Protein AF-A0A2N3G9Z4-F1 (afdb_monomer_lite)

pLDDT: mean 84.3, std 11.24, range [39.38, 97.38]

Foldseek 3Di:
DPPPPQPDQQALLLLLLQLLLQLLVLQLVLLVVLQVDPDDDDDPSNCCSQCVSNLVSNLVVLVLRDPDDPVVSVVCSVVLVVQLVVQLVVQLVVVVVVCVVVVVVPDPVNVVVVLVVLLVLLCVLLVSLVVSLVVLVVVVVDPSSVVSNVSSVVSVVLSVVLSCQSPDDPCSDVVVGPPVSNCSNSCVSRRRSSSSSNSSSVVSNVPPD

Radius of gyration: 18.04 Å; chains: 1; bounding box: 44×32×53 Å

Sequence (209 aa):
MTDEVCAVEPRVFDTYALVYAFTLLFLVPGSILIGTLPFRTYTVSYLSLVALPFVLGPLLVFLTDCSDSLKDKLIRFAVLMPIIIITGISVVFVSAIGLAPVSDFIKPGNFGVLTWISVVSLVIVALPLLPALFTRLRSLTSVRSAVQAAVIAAAIGVVAVVVWLTLSTPGTLADLARKDVIIYIVGGVTWYLPGFGLAAGIWRRVGLI

Secondary structure (DSSP, 8-state):
-----------HHHHHHHHHHHHHHHHHHHHHHHHH-S--S--HHHHHHHHHHHHHHHHHHHHT-SSS-HHHHHHHHHHHHHHHHHHHHHHHHHHHHHTGGGGGG-SGGGHHHHHHHHHHHHHHHHTTHHHHHHHHHTTTTSHHHHHHHHHHHHHHHHHHHHHHHHHSSTTHHHHHS-HHHHHHHHHIIIIIHHHHHHHHHHHHHHT--

Structure (mmCIF, N/CA/C/O backbone):
data_AF-A0A2N3G9Z4-F1
#
_entry.id   AF-A0A2N3G9Z4-F1
#
loop_
_atom_site.group_PDB
_atom_site.id
_atom_site.type_symbol
_atom_site.label_atom_id
_atom_site.label_alt_id
_atom_site.label_comp_id
_atom_site.label_asym_id
_atom_site.label_entity_id
_atom_site.label_seq_id
_atom_site.pdbx_PDB_ins_code
_atom_site.Cartn_x
_atom_site.Cartn_y
_atom_site.Cartn_z
_atom_site.occupancy
_atom_site.B_iso_or_equiv
_atom_site.auth_seq_id
_atom_site.auth_comp_id
_atom_site.auth_asym_id
_atom_site.auth_atom_id
_atom_site.pdbx_PDB_model_num
ATOM 1 N N . MET A 1 1 ? -16.524 -10.817 30.006 1.00 39.81 1 MET A N 1
ATOM 2 C CA . MET A 1 1 ? -15.973 -10.067 28.862 1.00 39.81 1 MET A CA 1
ATOM 3 C C . MET A 1 1 ? -15.402 -8.795 29.438 1.00 39.81 1 MET A C 1
ATOM 5 O O . MET A 1 1 ? -16.164 -7.980 29.927 1.00 39.81 1 MET A O 1
ATOM 9 N N . THR A 1 2 ? -14.082 -8.715 29.558 1.00 39.38 2 THR A N 1
ATOM 10 C CA . THR A 1 2 ? -13.402 -7.499 30.007 1.00 39.38 2 THR A CA 1
ATOM 11 C C . THR A 1 2 ? -13.519 -6.470 28.896 1.00 39.38 2 THR A C 1
ATOM 13 O O . THR A 1 2 ? -13.049 -6.739 27.791 1.00 39.38 2 THR A O 1
ATOM 16 N N . ASP A 1 3 ? -14.167 -5.344 29.183 1.00 39.91 3 ASP A N 1
ATOM 17 C CA . ASP A 1 3 ? -14.185 -4.175 28.312 1.00 39.91 3 ASP A CA 1
ATOM 18 C C . ASP A 1 3 ? -12.738 -3.769 28.025 1.00 39.91 3 ASP A C 1
ATOM 20 O O . ASP A 1 3 ? -12.015 -3.264 28.886 1.00 39.91 3 ASP A O 1
ATOM 24 N N . GLU A 1 4 ? -12.279 -4.094 26.819 1.00 47.47 4 GLU A N 1
ATOM 25 C CA . GLU A 1 4 ? -10.973 -3.705 26.314 1.00 47.47 4 GLU A CA 1
ATOM 26 C C . GLU A 1 4 ? -10.996 -2.173 26.230 1.00 47.47 4 GLU A C 1
ATOM 28 O O . GLU A 1 4 ? -11.647 -1.606 25.351 1.00 47.47 4 GLU A O 1
ATOM 33 N N . VAL A 1 5 ? -10.349 -1.491 27.184 1.00 47.16 5 VAL A N 1
ATOM 34 C CA . VAL A 1 5 ? -10.225 -0.025 27.208 1.00 47.16 5 VAL A CA 1
ATOM 35 C C . VAL A 1 5 ? -9.451 0.404 25.959 1.00 47.16 5 VAL A C 1
ATOM 37 O O . VAL A 1 5 ? -8.228 0.499 25.947 1.00 47.16 5 VAL A O 1
ATOM 40 N N . CYS A 1 6 ? -10.185 0.633 24.874 1.00 55.94 6 CYS A N 1
ATOM 41 C CA . CYS A 1 6 ? -9.665 0.923 23.540 1.00 55.94 6 CYS A CA 1
ATOM 42 C C . CYS A 1 6 ? -9.456 2.421 23.291 1.00 55.94 6 CYS A C 1
ATOM 44 O O . CYS A 1 6 ? -9.431 2.868 22.148 1.00 55.94 6 CYS A O 1
ATOM 46 N N . ALA A 1 7 ? -9.285 3.210 24.352 1.00 49.03 7 ALA A N 1
ATOM 47 C CA . ALA A 1 7 ? -9.125 4.660 24.287 1.00 49.03 7 ALA A CA 1
ATOM 48 C C . ALA A 1 7 ? -7.687 5.087 23.925 1.00 49.03 7 ALA A C 1
ATOM 50 O O . ALA A 1 7 ? -7.139 6.014 24.516 1.00 49.03 7 ALA A O 1
ATOM 51 N N . VAL A 1 8 ? -7.045 4.402 22.975 1.00 60.75 8 VAL A N 1
ATOM 52 C CA . VAL A 1 8 ? -5.767 4.859 22.415 1.00 60.75 8 VAL A CA 1
ATOM 53 C C . VAL A 1 8 ? -6.065 5.550 21.094 1.00 60.75 8 VAL A C 1
ATOM 55 O O . VAL A 1 8 ? -6.499 4.908 20.139 1.00 60.75 8 VAL A O 1
ATOM 58 N N . GLU A 1 9 ? -5.831 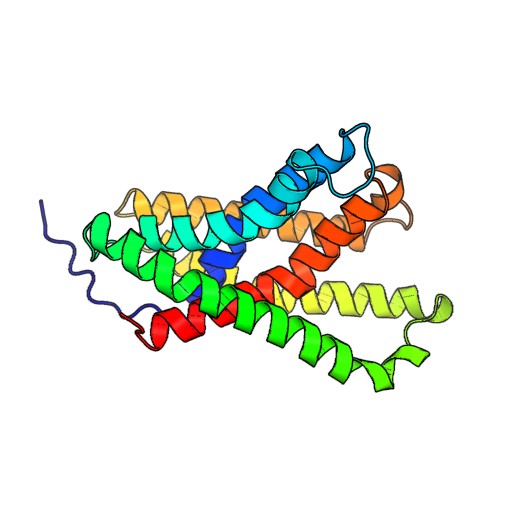6.862 21.052 1.00 64.75 9 GLU A N 1
ATOM 59 C CA . GLU A 1 9 ? -5.965 7.679 19.845 1.00 64.75 9 GLU A CA 1
ATOM 60 C C . GLU A 1 9 ? -5.226 7.014 18.663 1.00 64.75 9 GLU A C 1
ATOM 62 O O . GLU A 1 9 ? -4.069 6.587 18.815 1.00 64.75 9 GLU A O 1
ATOM 67 N N . PRO A 1 10 ? -5.865 6.894 17.483 1.00 72.56 10 PRO A N 1
ATOM 68 C CA . PRO A 1 10 ? -5.255 6.237 16.339 1.00 72.56 10 PRO A CA 1
ATOM 69 C C . PRO A 1 10 ? -4.003 6.998 15.897 1.00 72.56 10 PRO A C 1
ATOM 71 O O . PRO A 1 10 ? -4.046 8.139 15.438 1.00 72.56 10 PRO A O 1
ATOM 74 N N . ARG A 1 11 ? -2.845 6.342 16.008 1.00 86.25 11 ARG A N 1
ATOM 75 C CA . ARG A 1 11 ? -1.570 6.921 15.571 1.00 86.25 11 ARG A CA 1
ATOM 76 C C . ARG A 1 11 ? -1.534 6.986 14.041 1.00 86.25 11 ARG A C 1
ATOM 78 O O . ARG A 1 11 ? -1.885 6.014 13.370 1.00 86.25 11 ARG A O 1
ATOM 85 N N . VAL A 1 12 ? -1.038 8.100 13.490 1.00 89.31 12 VAL A N 1
ATOM 86 C CA . VAL A 1 12 ? -0.927 8.318 12.029 1.00 89.31 12 VAL A CA 1
ATOM 87 C C . VAL A 1 12 ? -0.202 7.155 11.358 1.00 89.31 12 VAL A C 1
ATOM 89 O O . VAL A 1 12 ? -0.738 6.544 10.440 1.00 89.31 12 VAL A O 1
ATOM 92 N N . PHE A 1 13 ? 0.986 6.804 11.857 1.00 91.50 13 PHE A N 1
ATOM 93 C CA . PHE A 1 13 ? 1.807 5.742 11.272 1.00 91.50 13 PHE A CA 1
ATOM 94 C C . PHE A 1 13 ? 1.211 4.342 11.430 1.00 91.50 13 PHE A C 1
ATOM 96 O O . PHE A 1 13 ? 1.487 3.469 10.614 1.00 91.50 13 PHE A O 1
ATOM 103 N N . ASP A 1 14 ? 0.368 4.136 12.439 1.00 90.44 14 ASP A N 1
ATOM 104 C CA . ASP A 1 14 ? -0.312 2.861 12.639 1.00 90.44 14 ASP A CA 1
ATOM 105 C C . ASP A 1 14 ? -1.434 2.666 11.614 1.00 90.44 14 ASP A C 1
ATOM 107 O O . ASP A 1 14 ? -1.537 1.628 10.962 1.00 90.44 14 ASP A O 1
ATOM 111 N N . THR A 1 15 ? -2.219 3.722 11.397 1.00 92.19 15 THR A N 1
ATOM 112 C CA . THR A 1 15 ? -3.237 3.765 10.342 1.00 92.19 15 THR A CA 1
ATOM 113 C C . THR A 1 15 ? -2.601 3.655 8.964 1.00 92.19 15 THR A C 1
ATOM 115 O O . THR A 1 15 ? -3.057 2.858 8.151 1.00 92.19 15 THR A O 1
ATOM 118 N N . TYR A 1 16 ? -1.524 4.407 8.720 1.00 94.44 16 TYR A N 1
ATOM 119 C CA . TYR A 1 16 ? -0.729 4.309 7.502 1.00 94.44 16 TYR A CA 1
ATOM 120 C C . TYR A 1 16 ? -0.320 2.859 7.239 1.00 94.44 16 TYR A C 1
ATOM 122 O O . TYR A 1 16 ? -0.597 2.339 6.163 1.00 94.44 16 TYR A O 1
ATOM 130 N N . ALA A 1 17 ? 0.280 2.191 8.231 1.00 94.50 17 ALA A N 1
ATOM 131 C CA . ALA A 1 17 ? 0.785 0.833 8.082 1.00 94.50 17 ALA A CA 1
ATOM 132 C C . ALA A 1 17 ? -0.331 -0.167 7.762 1.00 94.50 17 ALA A C 1
ATOM 134 O O . ALA A 1 17 ? -0.168 -1.002 6.876 1.00 94.50 17 ALA A O 1
ATOM 135 N N . LEU A 1 18 ? -1.478 -0.064 8.439 1.00 94.25 18 LEU A N 1
ATOM 136 C CA . LEU A 1 18 ? -2.622 -0.934 8.179 1.00 94.25 18 LEU A CA 1
ATOM 137 C C . LEU A 1 18 ? -3.252 -0.681 6.809 1.00 94.25 18 LEU A C 1
ATOM 139 O O . LEU A 1 18 ? -3.508 -1.636 6.080 1.00 94.25 18 LEU A O 1
ATOM 143 N N . VAL A 1 19 ? -3.489 0.583 6.442 1.00 94.88 19 VAL A N 1
ATOM 144 C CA . VAL A 1 19 ? -4.063 0.929 5.133 1.00 94.88 19 VAL A CA 1
ATOM 145 C C . VAL A 1 19 ? -3.131 0.469 4.025 1.00 94.88 19 VAL A C 1
ATOM 147 O O . VAL A 1 19 ? -3.593 -0.153 3.069 1.00 94.88 19 VAL A O 1
ATOM 150 N N . TYR A 1 20 ? -1.831 0.719 4.181 1.00 94.94 20 TYR A N 1
ATOM 151 C CA . TYR A 1 20 ? -0.806 0.258 3.259 1.00 94.94 20 TYR A CA 1
ATOM 152 C C . TYR A 1 20 ? -0.845 -1.267 3.126 1.00 94.94 20 TYR A C 1
ATOM 154 O O . TYR A 1 20 ? -0.969 -1.784 2.020 1.00 94.94 20 TYR A O 1
ATOM 162 N N . ALA A 1 21 ? -0.807 -1.992 4.247 1.00 95.50 21 ALA A N 1
ATOM 163 C CA . ALA A 1 21 ? -0.754 -3.447 4.246 1.00 95.50 21 ALA A CA 1
ATOM 164 C C . ALA A 1 21 ? -2.012 -4.086 3.642 1.00 95.50 21 ALA A C 1
ATOM 166 O O . ALA A 1 21 ? -1.896 -4.907 2.735 1.00 95.50 21 ALA A O 1
ATOM 167 N N . PHE A 1 22 ? -3.212 -3.687 4.078 1.00 95.75 22 PHE A N 1
ATOM 168 C CA . PHE A 1 22 ? -4.448 -4.235 3.519 1.00 95.75 22 PHE A CA 1
ATOM 169 C C . PHE A 1 22 ? -4.580 -3.912 2.033 1.00 95.75 22 PHE A C 1
ATOM 171 O O . PHE A 1 22 ? -4.804 -4.819 1.239 1.00 95.75 22 PHE A O 1
ATOM 178 N N . THR A 1 23 ? -4.394 -2.647 1.643 1.00 94.75 23 THR A N 1
ATOM 179 C CA . THR A 1 23 ? -4.488 -2.241 0.233 1.00 94.75 23 THR A CA 1
ATOM 180 C C . THR A 1 23 ? -3.498 -3.032 -0.620 1.00 94.75 23 THR A C 1
ATOM 182 O O . THR A 1 23 ? -3.878 -3.528 -1.676 1.00 94.75 23 THR A O 1
ATOM 185 N N . LEU A 1 24 ? -2.259 -3.225 -0.149 1.00 93.62 24 LEU A N 1
ATOM 186 C CA . LEU A 1 24 ? -1.233 -3.983 -0.863 1.00 93.62 24 LEU A CA 1
ATOM 187 C C . LEU A 1 24 ? -1.640 -5.444 -1.100 1.00 93.62 24 LEU A C 1
ATOM 189 O O . LEU A 1 24 ? -1.448 -5.960 -2.203 1.00 93.62 24 LEU A O 1
ATOM 193 N N . LEU A 1 25 ? -2.240 -6.093 -0.098 1.00 93.50 25 LEU A N 1
ATOM 194 C CA . LEU A 1 25 ? -2.696 -7.481 -0.205 1.00 93.50 25 LEU A CA 1
ATOM 195 C C . LEU A 1 25 ? -3.874 -7.672 -1.166 1.00 93.50 25 LEU A C 1
ATOM 197 O O . LEU A 1 25 ? -4.039 -8.773 -1.677 1.00 93.50 25 LEU A O 1
ATOM 201 N N . PHE A 1 26 ? -4.664 -6.635 -1.455 1.00 93.00 26 PHE A N 1
ATOM 202 C CA . PHE A 1 26 ? -5.655 -6.686 -2.540 1.00 93.00 26 PHE A CA 1
ATOM 203 C C . PHE A 1 26 ? -5.058 -6.266 -3.881 1.00 93.00 26 PHE A C 1
ATOM 205 O O . PHE A 1 26 ? -5.392 -6.839 -4.918 1.00 93.00 26 PHE A O 1
ATOM 212 N N . LEU A 1 27 ? -4.158 -5.282 -3.866 1.00 90.88 27 LEU A N 1
ATOM 213 C CA . LEU A 1 27 ? -3.586 -4.689 -5.065 1.00 90.88 27 LEU A CA 1
ATOM 214 C C . LEU A 1 27 ? -2.719 -5.683 -5.832 1.00 90.88 27 LEU A C 1
ATOM 216 O O . LEU A 1 27 ? -2.849 -5.766 -7.050 1.00 90.88 27 LEU A O 1
ATOM 220 N N . VAL A 1 28 ? -1.845 -6.436 -5.159 1.00 88.50 28 VAL A N 1
ATOM 221 C CA . VAL A 1 28 ? -0.932 -7.359 -5.852 1.00 88.50 28 VAL A CA 1
ATOM 222 C C . VAL A 1 28 ? -1.686 -8.512 -6.523 1.00 88.50 28 VAL A C 1
ATOM 224 O O . VAL A 1 28 ? -1.518 -8.675 -7.733 1.00 88.50 28 VAL A O 1
ATOM 227 N N . PRO A 1 29 ? -2.577 -9.257 -5.840 1.00 87.44 29 PRO A N 1
ATOM 228 C CA . PRO A 1 29 ? -3.411 -10.258 -6.504 1.00 87.44 29 PRO A CA 1
ATOM 229 C C . PRO A 1 29 ? -4.305 -9.655 -7.590 1.00 87.44 29 PRO A C 1
ATOM 231 O O . PRO A 1 29 ? -4.423 -10.232 -8.668 1.00 87.44 29 PRO A O 1
ATOM 234 N N . GLY A 1 30 ? -4.886 -8.474 -7.347 1.00 87.38 30 GLY A N 1
ATOM 235 C CA . GLY A 1 30 ? -5.688 -7.764 -8.344 1.00 87.38 30 GLY A CA 1
ATOM 236 C C . GLY A 1 30 ? -4.889 -7.427 -9.604 1.00 87.38 30 GLY A C 1
ATOM 237 O O . GLY A 1 30 ? -5.358 -7.657 -10.715 1.00 87.38 30 GLY A O 1
ATOM 238 N N . SER A 1 31 ? -3.645 -6.979 -9.440 1.00 85.50 31 SER A N 1
ATOM 239 C CA . SER A 1 31 ? -2.731 -6.666 -10.543 1.00 85.50 31 SER A CA 1
ATOM 240 C C . SER A 1 31 ? -2.329 -7.915 -11.329 1.00 85.50 31 SER A C 1
ATOM 242 O O . SER A 1 31 ? -2.282 -7.881 -12.556 1.00 85.50 31 SER A O 1
ATOM 244 N N . ILE A 1 32 ? -2.106 -9.042 -10.648 1.00 84.25 32 ILE A N 1
ATOM 245 C CA . ILE A 1 32 ? -1.845 -10.332 -11.305 1.00 84.25 32 ILE A CA 1
ATOM 246 C C . ILE A 1 32 ? -3.070 -10.779 -12.116 1.00 84.25 32 ILE A C 1
ATOM 248 O O . ILE A 1 32 ? -2.926 -11.169 -13.274 1.00 84.25 32 ILE A O 1
ATOM 252 N N . LEU A 1 33 ? -4.278 -10.660 -11.553 1.00 87.25 33 LEU A N 1
ATOM 253 C CA . LEU A 1 33 ? -5.531 -10.978 -12.247 1.00 87.25 33 LEU A CA 1
ATOM 254 C C . LEU A 1 33 ? -5.774 -10.075 -13.461 1.00 87.25 33 LEU A C 1
ATOM 256 O O . LEU A 1 33 ? -6.282 -10.545 -14.472 1.00 87.25 33 LEU A O 1
ATOM 260 N N . ILE A 1 34 ? -5.365 -8.804 -13.423 1.00 84.56 34 ILE A N 1
ATOM 261 C CA . ILE A 1 34 ? -5.410 -7.935 -14.610 1.00 84.56 34 ILE A CA 1
ATOM 262 C C . ILE A 1 34 ? -4.573 -8.521 -15.754 1.00 84.56 34 ILE A C 1
ATOM 264 O O . ILE A 1 34 ? -4.970 -8.439 -16.918 1.00 84.56 34 ILE A O 1
ATOM 268 N N . GLY A 1 35 ? -3.445 -9.157 -15.429 1.00 81.31 35 GLY A N 1
ATOM 269 C CA . GLY A 1 35 ? -2.584 -9.825 -16.402 1.00 81.31 35 GLY A CA 1
ATOM 270 C C . GLY A 1 35 ? -3.281 -10.936 -17.191 1.00 81.31 35 GLY A C 1
ATOM 271 O O . GLY A 1 35 ? -2.901 -11.176 -18.337 1.00 81.31 35 GLY A O 1
ATOM 272 N N . THR A 1 36 ? -4.318 -11.564 -16.626 1.00 83.44 36 THR A N 1
ATOM 273 C CA . THR A 1 36 ? -5.064 -12.665 -17.260 1.00 83.44 36 THR A CA 1
ATOM 274 C C . THR A 1 36 ? -6.284 -12.197 -18.056 1.00 83.44 36 THR A C 1
ATOM 276 O O . THR A 1 36 ? -6.902 -12.996 -18.760 1.00 83.44 36 THR A O 1
ATOM 279 N N . LEU A 1 37 ? -6.632 -10.907 -17.990 1.00 83.25 37 LEU A N 1
ATOM 280 C CA . LEU A 1 37 ? -7.777 -10.368 -18.717 1.00 83.25 37 LEU A CA 1
ATOM 281 C C . LEU A 1 37 ? -7.482 -10.250 -20.227 1.00 83.25 37 LEU A C 1
ATOM 283 O O . LEU A 1 37 ? -6.418 -9.753 -20.617 1.00 83.25 37 LEU A O 1
ATOM 287 N N . PRO A 1 38 ? -8.440 -10.630 -21.098 1.00 79.12 38 PRO A N 1
ATOM 288 C CA . PRO A 1 38 ? -8.257 -10.581 -22.551 1.00 79.12 38 PRO A CA 1
ATOM 289 C C . PRO A 1 38 ? -8.300 -9.149 -23.111 1.00 79.12 38 PRO A C 1
ATOM 291 O O . PRO A 1 38 ? -7.788 -8.881 -24.196 1.00 79.12 38 PRO A O 1
ATOM 294 N N . PHE A 1 39 ? -8.896 -8.214 -22.370 1.00 72.88 39 PHE A N 1
ATOM 295 C CA . PHE A 1 39 ? -9.016 -6.801 -22.730 1.00 72.88 39 PHE A CA 1
ATOM 296 C C . PHE A 1 39 ? -7.963 -5.953 -22.018 1.00 72.88 39 PHE A C 1
ATOM 298 O O . PHE A 1 39 ? -7.547 -6.241 -20.896 1.00 72.88 39 PHE A O 1
ATOM 305 N N . ARG A 1 40 ? -7.518 -4.887 -22.692 1.00 63.69 40 ARG A N 1
ATOM 306 C CA . ARG A 1 40 ? -6.378 -4.079 -22.242 1.00 63.69 40 ARG A CA 1
ATOM 307 C C . ARG A 1 40 ? -6.756 -2.785 -21.522 1.00 63.69 40 ARG A C 1
ATOM 309 O O . ARG A 1 40 ? -5.863 -2.195 -20.930 1.00 63.69 40 ARG A O 1
ATOM 316 N N . THR A 1 41 ? -8.023 -2.358 -21.531 1.00 66.94 41 THR A N 1
ATOM 317 C CA . THR A 1 41 ? -8.423 -1.074 -20.927 1.00 66.94 41 THR A CA 1
ATOM 318 C C . THR A 1 41 ? -9.912 -0.987 -20.533 1.00 66.94 41 THR A C 1
ATOM 320 O O . THR A 1 41 ? -10.776 -1.571 -21.184 1.00 66.94 41 THR A O 1
ATOM 323 N N . TYR A 1 42 ? -10.184 -0.227 -19.459 1.00 67.31 42 TYR A N 1
ATOM 324 C CA . TYR A 1 42 ? -11.457 0.408 -19.042 1.00 67.31 42 TYR A CA 1
ATOM 325 C C . TYR A 1 42 ? -12.749 -0.427 -18.958 1.00 67.31 42 TYR A C 1
ATOM 327 O O . TYR A 1 42 ? -13.835 0.143 -18.860 1.00 67.31 42 TYR A O 1
ATOM 335 N N . THR A 1 43 ? -12.684 -1.75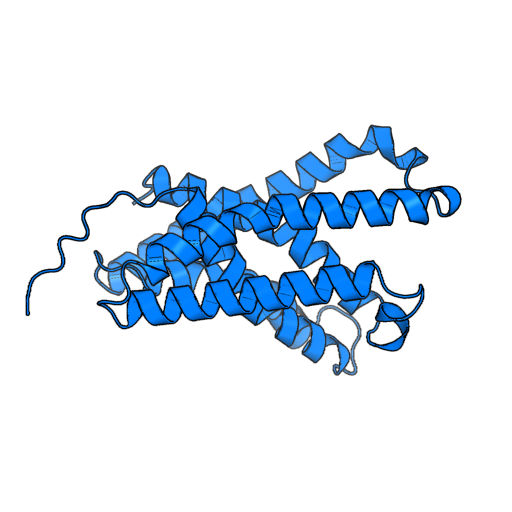6 -18.932 1.00 84.44 43 THR A N 1
ATOM 336 C CA . THR A 1 43 ? -13.862 -2.556 -18.566 1.00 84.44 43 THR A CA 1
ATOM 337 C C . THR A 1 43 ? -14.149 -2.439 -17.071 1.00 84.44 43 THR A C 1
ATOM 339 O O . THR A 1 43 ? -13.255 -2.146 -16.273 1.00 84.44 43 THR A O 1
ATOM 342 N N . VAL A 1 44 ? -15.392 -2.720 -16.672 1.00 86.50 44 VAL A N 1
ATOM 343 C CA . VAL A 1 44 ? -15.788 -2.724 -15.255 1.00 86.50 44 VAL A CA 1
ATOM 344 C C . VAL A 1 44 ? -14.867 -3.633 -14.440 1.00 86.50 44 VAL A C 1
ATOM 346 O O . VAL A 1 44 ? -14.336 -3.197 -13.427 1.00 86.50 44 VAL A O 1
ATOM 349 N N . SER A 1 45 ? -14.583 -4.848 -14.921 1.00 85.75 45 SER A N 1
ATOM 350 C CA . SER A 1 45 ? -13.685 -5.792 -14.244 1.00 85.75 45 SER A CA 1
ATOM 351 C C . SER A 1 45 ? -12.275 -5.231 -14.054 1.00 85.75 45 SER A C 1
ATOM 353 O O . SER A 1 45 ? -11.706 -5.357 -12.974 1.00 85.75 45 SER A O 1
ATOM 355 N N . TYR A 1 46 ? -11.725 -4.578 -15.080 1.00 84.00 46 TYR A N 1
ATOM 356 C CA . TYR A 1 46 ? -10.409 -3.952 -14.997 1.00 84.00 46 TYR A CA 1
ATOM 357 C C . TYR A 1 46 ? -10.396 -2.827 -13.955 1.00 84.00 46 TYR A C 1
ATOM 359 O O . TYR A 1 46 ? -9.547 -2.805 -13.067 1.00 84.00 46 TYR A O 1
ATOM 367 N N . LEU A 1 47 ? -11.378 -1.922 -14.023 1.00 84.50 47 LEU A N 1
ATOM 368 C CA . LEU A 1 47 ? -11.504 -0.805 -13.087 1.00 84.50 47 LEU A CA 1
ATOM 369 C C . LEU A 1 47 ? -11.703 -1.286 -11.650 1.00 84.50 47 LEU A C 1
ATOM 371 O O . LEU A 1 47 ? -11.098 -0.731 -10.737 1.00 84.50 47 LEU A O 1
ATOM 375 N N . SER A 1 48 ? -12.494 -2.338 -11.441 1.00 88.00 48 SER A N 1
ATOM 376 C CA . SER A 1 48 ? -12.691 -2.939 -10.124 1.00 88.00 48 SER A CA 1
ATOM 377 C C . SER A 1 48 ? -11.386 -3.482 -9.544 1.00 88.00 48 SER A C 1
ATOM 379 O O . SER A 1 48 ? -11.087 -3.203 -8.388 1.00 88.00 48 SER A O 1
ATOM 381 N N . LEU A 1 49 ? -10.578 -4.198 -10.332 1.00 88.38 49 LEU A N 1
ATOM 382 C CA . LEU A 1 49 ? -9.306 -4.758 -9.857 1.00 88.38 49 LEU A CA 1
ATOM 383 C C . LEU A 1 49 ? -8.256 -3.684 -9.540 1.00 88.38 49 LEU A C 1
ATOM 385 O O . LEU A 1 49 ? -7.422 -3.900 -8.664 1.00 88.38 49 LEU A O 1
ATOM 389 N N . VAL A 1 50 ? -8.312 -2.527 -10.207 1.00 83.75 50 VAL A N 1
ATOM 390 C CA . VAL A 1 50 ? -7.414 -1.394 -9.931 1.00 83.75 50 VAL A CA 1
ATOM 391 C C . VAL A 1 50 ? -7.900 -0.556 -8.747 1.00 83.75 50 VAL A C 1
ATOM 393 O O . VAL A 1 50 ? -7.104 -0.189 -7.889 1.00 83.75 50 VAL A O 1
ATOM 396 N N . ALA A 1 51 ? -9.193 -0.228 -8.689 1.00 87.25 51 ALA A N 1
ATOM 397 C CA . ALA A 1 51 ? -9.720 0.764 -7.752 1.00 87.25 51 ALA A CA 1
ATOM 398 C C . ALA A 1 51 ? -10.169 0.170 -6.410 1.00 87.25 51 ALA A C 1
ATOM 400 O O . ALA A 1 51 ? -9.949 0.787 -5.367 1.00 87.25 51 ALA A O 1
ATOM 401 N N . LEU A 1 52 ? -10.778 -1.024 -6.405 1.00 91.75 52 LEU A N 1
ATOM 402 C CA . LEU A 1 52 ? -11.302 -1.622 -5.173 1.00 91.75 52 LEU A CA 1
ATOM 403 C C . LEU A 1 52 ? -10.237 -1.859 -4.099 1.00 91.75 52 LEU A C 1
ATOM 405 O O . LEU A 1 52 ? -10.572 -1.620 -2.942 1.00 91.75 52 LEU A O 1
ATOM 409 N N . PRO A 1 53 ? -8.979 -2.247 -4.400 1.00 92.19 53 PRO A N 1
ATOM 410 C CA . PRO A 1 53 ? -7.947 -2.360 -3.371 1.00 92.19 53 PRO A CA 1
ATOM 411 C C . PRO A 1 53 ? -7.823 -1.106 -2.499 1.00 92.19 53 PRO A C 1
ATOM 413 O O . PRO A 1 53 ? -7.763 -1.211 -1.274 1.00 92.19 53 PRO A O 1
ATOM 416 N N . PHE A 1 54 ? -7.869 0.078 -3.120 1.00 89.81 54 PHE A N 1
ATOM 417 C CA . PHE A 1 54 ? -7.745 1.363 -2.429 1.00 89.81 54 PHE A CA 1
ATOM 418 C C . PHE A 1 54 ? -8.970 1.717 -1.589 1.00 89.81 54 PHE A C 1
ATOM 420 O O . PHE A 1 54 ? -8.850 2.537 -0.691 1.00 89.81 54 PHE A O 1
ATOM 427 N N . VAL A 1 55 ? -10.126 1.101 -1.844 1.00 92.56 55 VAL A N 1
ATOM 428 C CA . VAL A 1 55 ? -11.362 1.267 -1.062 1.00 92.56 55 VAL A CA 1
ATOM 429 C C . VAL A 1 55 ? -11.431 0.227 0.062 1.00 92.56 55 VAL A C 1
ATOM 431 O O . VAL A 1 55 ? -11.716 0.556 1.213 1.00 92.56 55 VAL A O 1
ATOM 434 N N . LEU A 1 56 ? -11.129 -1.032 -0.262 1.00 93.50 56 LEU A N 1
ATOM 435 C CA . LEU A 1 56 ? -11.186 -2.168 0.657 1.00 93.50 56 LEU A CA 1
ATOM 436 C C . LEU A 1 56 ? -10.131 -2.074 1.758 1.00 93.50 56 LEU A C 1
ATOM 438 O O . LEU A 1 56 ? -10.414 -2.444 2.895 1.00 93.50 56 LEU A O 1
ATOM 442 N N . GLY A 1 57 ? -8.940 -1.555 1.449 1.00 92.06 57 GLY A N 1
ATOM 443 C CA . GLY A 1 57 ? -7.878 -1.379 2.432 1.00 92.06 57 GLY A CA 1
ATOM 444 C C . GLY A 1 57 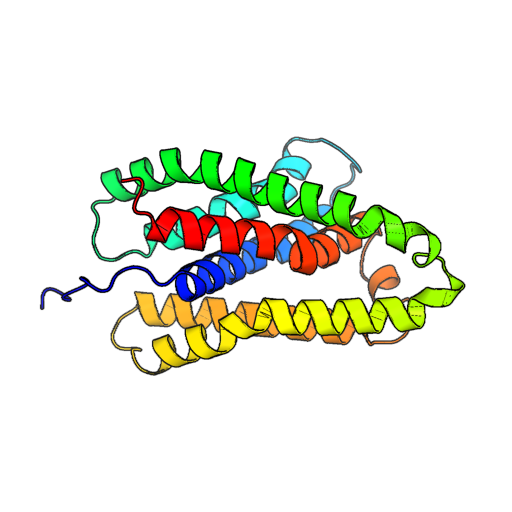? -8.307 -0.507 3.616 1.00 92.06 57 GLY A C 1
ATOM 445 O O . GLY A 1 57 ? -8.376 -1.016 4.736 1.00 92.06 57 GLY A O 1
ATOM 446 N N . PRO A 1 58 ? -8.658 0.774 3.394 1.00 90.50 58 PRO A N 1
ATOM 447 C CA . PRO A 1 58 ? -9.194 1.642 4.437 1.00 90.50 58 PRO A CA 1
ATOM 448 C C . PRO A 1 58 ? -10.442 1.070 5.107 1.00 90.50 58 PRO A C 1
ATOM 450 O O . PRO A 1 58 ? -10.519 1.099 6.332 1.00 90.50 58 PRO A O 1
ATOM 453 N N . LEU A 1 59 ? -11.379 0.488 4.345 1.00 92.50 59 LEU A N 1
ATOM 454 C CA . LEU A 1 59 ? -12.580 -0.132 4.913 1.00 92.50 59 LEU A CA 1
ATOM 455 C C . LEU A 1 59 ? -12.228 -1.183 5.971 1.00 92.50 59 LEU A C 1
ATOM 457 O O . LEU A 1 59 ? -12.780 -1.160 7.067 1.00 92.50 59 LEU A O 1
ATOM 461 N N . LEU A 1 60 ? -11.281 -2.078 5.680 1.00 92.31 60 LEU A N 1
ATOM 462 C CA . LEU A 1 60 ? -10.854 -3.109 6.626 1.00 92.31 60 LEU A CA 1
ATOM 463 C C . LEU A 1 60 ? -10.134 -2.527 7.840 1.00 92.31 60 LEU A C 1
ATOM 465 O O . LEU A 1 60 ? -10.301 -3.045 8.944 1.00 92.31 60 LEU A O 1
ATOM 469 N N . VAL A 1 61 ? -9.411 -1.415 7.687 1.00 89.81 61 VAL A N 1
ATOM 470 C CA . VAL A 1 61 ? -8.865 -0.691 8.843 1.00 89.81 61 VAL A CA 1
ATOM 471 C C . VAL A 1 61 ? -9.988 -0.252 9.782 1.00 89.81 61 VAL A C 1
ATOM 473 O O . VAL A 1 61 ? -9.948 -0.623 10.954 1.00 89.81 61 VAL A O 1
ATOM 476 N N . PHE A 1 62 ? -11.022 0.424 9.271 1.00 86.62 62 PHE A N 1
ATOM 477 C CA . PHE A 1 62 ? -12.172 0.847 10.084 1.00 86.62 62 PHE A CA 1
ATOM 478 C C . PHE A 1 62 ? -12.958 -0.335 10.659 1.00 86.62 62 PHE A C 1
ATOM 480 O O . PHE A 1 62 ? -13.361 -0.313 11.821 1.00 86.62 62 PHE A O 1
ATOM 487 N N . LEU A 1 63 ? -13.161 -1.405 9.885 1.00 87.81 63 LEU A N 1
ATOM 488 C CA . LEU A 1 63 ? -13.874 -2.591 10.367 1.00 87.81 63 LEU A CA 1
ATOM 489 C C . LEU A 1 63 ? -13.133 -3.278 11.509 1.00 87.81 63 LEU A C 1
ATOM 491 O O . LEU A 1 63 ? -13.776 -3.752 12.450 1.00 87.81 63 LEU A O 1
ATOM 495 N N . THR A 1 64 ? -11.800 -3.274 11.460 1.00 81.88 64 THR A N 1
ATOM 496 C CA . THR A 1 64 ? -10.996 -3.818 12.548 1.00 81.88 64 THR A CA 1
ATOM 497 C C . THR A 1 64 ? -10.974 -2.927 13.785 1.00 81.88 64 THR A C 1
ATOM 499 O O . THR A 1 64 ? -10.502 -3.416 14.793 1.00 81.88 64 THR A O 1
ATOM 502 N N . ASP A 1 65 ? -11.490 -1.692 13.795 1.00 76.31 65 ASP A N 1
ATOM 503 C CA . ASP A 1 65 ? -11.490 -0.849 15.003 1.00 76.31 65 ASP A CA 1
ATOM 504 C C . ASP A 1 65 ? -12.365 -1.361 16.148 1.00 76.31 65 ASP A C 1
ATOM 506 O O . ASP A 1 65 ? -13.424 -1.937 15.933 1.00 76.31 65 ASP A O 1
ATOM 510 N N . CYS A 1 66 ? -11.914 -1.174 17.390 1.00 64.38 66 CYS A N 1
ATOM 511 C CA . CYS A 1 66 ? -12.569 -1.750 18.568 1.00 64.38 66 CYS A CA 1
ATOM 512 C C . CYS A 1 66 ? -13.638 -0.840 19.197 1.00 64.38 66 CYS A C 1
ATOM 514 O O . CYS A 1 66 ? -14.422 -1.340 19.992 1.00 64.38 66 CYS A O 1
ATOM 516 N N . SER A 1 67 ? -13.682 0.463 18.892 1.00 66.62 67 SER A N 1
ATOM 517 C CA . SER A 1 67 ? -14.482 1.423 19.67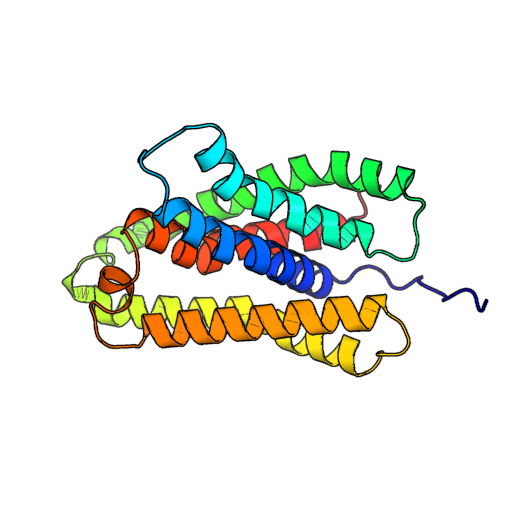7 1.00 66.62 67 SER A CA 1
ATOM 518 C C . SER A 1 67 ? -15.923 1.622 19.203 1.00 66.62 67 SER A C 1
ATOM 520 O O . SER A 1 67 ? -16.752 2.089 19.975 1.00 66.62 67 SER A O 1
ATOM 522 N N . ASP A 1 68 ? -16.231 1.281 17.952 1.00 74.44 68 ASP A N 1
ATOM 523 C CA . ASP A 1 68 ? -17.418 1.809 17.276 1.00 74.44 68 ASP A CA 1
ATOM 524 C C . ASP A 1 68 ? -18.421 0.719 16.885 1.00 74.44 68 ASP A C 1
ATOM 526 O O . ASP A 1 68 ? -18.048 -0.403 16.512 1.00 74.44 68 ASP A O 1
ATOM 530 N N . SER A 1 69 ? -19.709 1.079 16.870 1.00 85.56 69 SER A N 1
ATOM 531 C CA . SER A 1 69 ? -20.743 0.243 16.260 1.00 85.56 69 SER A CA 1
ATOM 532 C C . SER A 1 69 ? -20.485 0.079 14.754 1.00 85.56 69 SER A C 1
ATOM 534 O O . SER A 1 69 ? -19.858 0.928 14.117 1.00 85.56 69 SER A O 1
ATOM 536 N N . LEU A 1 70 ? -20.994 -0.997 14.138 1.00 87.44 70 LEU A N 1
ATOM 537 C CA . LEU A 1 70 ? -20.842 -1.200 12.688 1.00 87.44 70 LEU A CA 1
ATOM 538 C C . LEU A 1 70 ? -21.383 -0.005 11.886 1.00 87.44 70 LEU A C 1
ATOM 540 O O . LEU A 1 70 ? -20.791 0.383 10.882 1.00 87.44 70 LEU A O 1
ATOM 544 N N . LYS A 1 71 ? -22.481 0.599 12.352 1.00 88.31 71 LYS A N 1
ATOM 545 C CA . LYS A 1 71 ? -23.081 1.777 11.726 1.00 88.31 71 LYS A CA 1
ATOM 546 C C . LYS A 1 71 ? -22.111 2.960 11.733 1.00 88.31 71 LYS A C 1
ATOM 548 O O . LYS A 1 71 ? -21.901 3.567 10.687 1.00 88.31 71 LYS A O 1
ATOM 553 N N . ASP A 1 72 ? -21.491 3.245 12.873 1.00 87.44 72 ASP A N 1
ATOM 554 C CA . ASP A 1 72 ? -20.586 4.389 13.015 1.00 87.44 72 ASP A CA 1
ATOM 555 C C . ASP A 1 72 ? -19.305 4.187 12.205 1.00 87.44 72 ASP A C 1
ATOM 557 O O . ASP A 1 72 ? -18.868 5.102 11.512 1.00 87.44 72 ASP A O 1
ATOM 561 N N . LYS A 1 73 ? -18.772 2.957 12.175 1.00 87.62 73 LYS A N 1
ATOM 562 C CA . LYS A 1 73 ? -17.639 2.587 11.309 1.00 87.62 73 LYS A CA 1
ATOM 563 C C . LYS A 1 73 ? -17.928 2.860 9.838 1.00 87.62 73 LYS A C 1
ATOM 565 O O . LYS A 1 73 ? -17.083 3.410 9.134 1.00 87.62 73 LYS A O 1
ATOM 570 N N . LEU A 1 74 ? -19.115 2.476 9.366 1.00 89.69 74 LEU A N 1
ATOM 571 C CA . LEU A 1 74 ? -19.514 2.672 7.974 1.00 89.69 74 LEU A CA 1
ATOM 572 C C . LEU A 1 74 ? -19.744 4.149 7.644 1.00 89.69 74 LEU A C 1
ATOM 574 O O . LEU A 1 74 ? -19.368 4.576 6.557 1.00 89.69 74 LEU A O 1
ATOM 578 N N . ILE A 1 75 ? -20.303 4.935 8.568 1.00 88.94 75 ILE A N 1
ATOM 579 C CA . I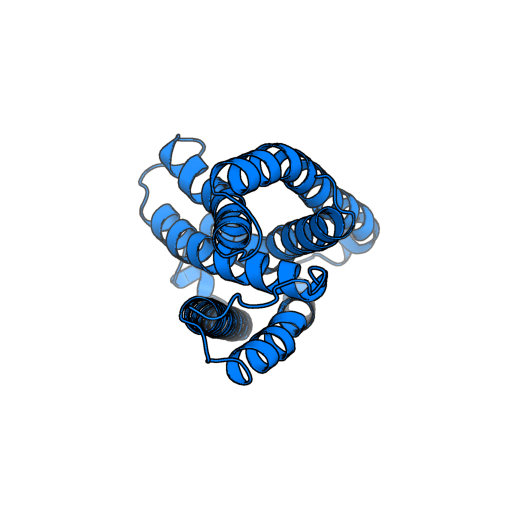LE A 1 75 ? -20.464 6.387 8.394 1.00 88.94 75 ILE A CA 1
ATOM 580 C C . ILE A 1 75 ? -19.095 7.074 8.348 1.00 88.94 75 ILE A C 1
ATOM 582 O O . ILE A 1 75 ? -18.825 7.827 7.412 1.00 88.94 75 ILE A O 1
ATOM 586 N N . ARG A 1 76 ? -18.210 6.768 9.306 1.00 87.38 76 ARG A N 1
ATOM 587 C CA . ARG A 1 76 ? -16.822 7.254 9.333 1.00 87.38 76 ARG A CA 1
ATOM 588 C C . ARG A 1 76 ? -16.112 6.942 8.028 1.00 87.38 76 ARG A C 1
ATOM 590 O O . ARG A 1 76 ? -15.553 7.837 7.405 1.00 87.38 76 ARG A O 1
ATOM 597 N N . PHE A 1 77 ? -16.203 5.698 7.569 1.00 89.94 77 PHE A N 1
ATOM 598 C CA . PHE A 1 77 ? -15.651 5.298 6.282 1.00 89.94 77 PHE A CA 1
ATOM 599 C C . PHE A 1 77 ? -16.269 6.085 5.117 1.00 89.94 77 PHE A C 1
ATOM 601 O O . PHE A 1 77 ? -15.531 6.628 4.303 1.00 89.94 77 PHE A O 1
ATOM 608 N N . ALA A 1 78 ? -17.597 6.198 5.043 1.00 90.12 78 ALA A N 1
ATOM 609 C CA . ALA A 1 78 ? -18.284 6.885 3.950 1.00 90.12 78 ALA A CA 1
ATOM 610 C C . ALA A 1 78 ? -17.898 8.368 3.835 1.00 90.12 78 ALA A C 1
ATOM 612 O O . ALA A 1 78 ? -17.846 8.898 2.727 1.00 90.12 78 ALA A O 1
ATOM 613 N N . VAL A 1 79 ? -17.599 9.028 4.956 1.00 89.62 79 VAL A N 1
ATOM 614 C CA . VAL A 1 79 ? -17.180 10.436 4.981 1.00 89.62 79 VAL A CA 1
ATOM 615 C C . VAL A 1 79 ? -15.675 10.592 4.770 1.00 89.62 79 VAL A C 1
ATOM 617 O O . VAL A 1 79 ? -15.248 11.456 4.004 1.00 89.62 79 VAL A O 1
ATOM 620 N N . LEU A 1 80 ? -14.856 9.754 5.407 1.00 88.88 80 LEU A N 1
ATOM 621 C CA . LEU A 1 80 ? -13.400 9.848 5.306 1.00 88.88 80 LEU A CA 1
ATOM 622 C C . LEU A 1 80 ? -12.884 9.353 3.956 1.00 88.88 80 LEU A C 1
ATOM 624 O O . LEU A 1 80 ? -11.895 9.883 3.460 1.00 88.88 80 LEU A O 1
ATOM 628 N N . MET A 1 81 ? -13.543 8.379 3.327 1.00 91.88 81 MET A N 1
ATOM 629 C CA . MET A 1 81 ? -13.059 7.780 2.085 1.00 91.88 81 MET A CA 1
ATOM 630 C C . MET A 1 81 ? -12.942 8.802 0.938 1.00 91.88 81 MET A C 1
ATOM 632 O O . MET A 1 81 ? -11.855 8.887 0.365 1.00 91.88 81 MET A O 1
ATOM 636 N N . PRO A 1 82 ? -13.954 9.638 0.617 1.00 91.19 82 PRO A N 1
ATOM 637 C CA . PRO A 1 82 ? -13.803 10.691 -0.391 1.00 91.19 82 PRO A CA 1
ATOM 638 C C . PRO A 1 82 ? -12.642 11.648 -0.092 1.00 91.19 82 PRO A C 1
ATOM 640 O O . PRO A 1 82 ? -11.877 11.995 -0.990 1.00 91.19 82 PRO A O 1
ATOM 643 N N . ILE A 1 83 ? -12.467 12.027 1.177 1.00 91.44 83 ILE A N 1
ATOM 644 C CA . ILE A 1 83 ? -11.403 12.937 1.620 1.00 91.44 83 ILE A CA 1
ATOM 645 C C . ILE A 1 83 ? -10.026 12.285 1.441 1.00 91.44 83 ILE A C 1
ATOM 647 O O . ILE A 1 83 ? -9.100 12.920 0.931 1.00 91.44 83 ILE A O 1
ATOM 651 N N . ILE A 1 84 ? -9.895 11.007 1.809 1.00 91.06 84 ILE A N 1
ATOM 652 C CA . ILE A 1 84 ? -8.679 10.207 1.631 1.00 91.06 84 ILE A CA 1
ATOM 653 C C . ILE A 1 84 ? -8.337 10.079 0.147 1.00 91.06 84 ILE A C 1
ATOM 655 O O . ILE A 1 84 ? -7.177 10.263 -0.208 1.00 91.06 84 ILE A O 1
ATOM 659 N N . ILE A 1 85 ? -9.322 9.818 -0.721 1.00 90.62 85 ILE A N 1
ATOM 660 C CA . ILE A 1 85 ? -9.113 9.719 -2.175 1.00 90.62 85 ILE A CA 1
ATOM 661 C C . ILE A 1 85 ? -8.608 11.048 -2.724 1.00 90.62 85 ILE A C 1
ATOM 663 O O . ILE A 1 85 ? -7.566 11.084 -3.372 1.00 90.62 85 ILE A O 1
ATOM 667 N N . ILE A 1 86 ? -9.320 12.144 -2.450 1.00 91.81 86 ILE A N 1
ATOM 668 C CA . ILE A 1 86 ? -8.968 13.469 -2.973 1.00 91.81 86 ILE A CA 1
ATOM 669 C C . ILE A 1 86 ? -7.582 13.879 -2.480 1.00 91.81 86 ILE A C 1
ATOM 671 O O . ILE A 1 86 ? -6.746 14.304 -3.275 1.00 91.81 86 ILE A O 1
ATOM 675 N N . THR A 1 87 ? -7.311 13.714 -1.186 1.00 89.56 87 THR A N 1
ATOM 676 C CA . THR A 1 87 ? -6.014 14.064 -0.601 1.00 89.56 87 THR A CA 1
ATOM 677 C C . THR A 1 87 ? -4.903 13.162 -1.136 1.00 89.56 87 THR A C 1
ATOM 679 O O . THR A 1 87 ? -3.864 13.667 -1.544 1.00 89.56 87 THR A O 1
ATOM 682 N N . GLY A 1 88 ? -5.115 11.845 -1.191 1.00 86.81 88 GLY A N 1
ATOM 683 C CA . GLY A 1 88 ? -4.136 10.881 -1.695 1.00 86.81 88 GLY A CA 1
ATOM 684 C C . GLY A 1 88 ? -3.781 11.130 -3.160 1.00 86.81 88 GLY A C 1
ATOM 685 O O . GLY A 1 88 ? -2.602 11.196 -3.501 1.00 86.81 88 GLY A O 1
ATOM 686 N N . ILE A 1 89 ? -4.784 11.360 -4.013 1.00 87.69 89 ILE A N 1
ATOM 687 C CA . ILE A 1 89 ? -4.579 11.754 -5.414 1.00 87.69 89 ILE A CA 1
ATOM 688 C C . ILE A 1 89 ? -3.831 13.087 -5.485 1.00 87.69 89 ILE A C 1
ATOM 690 O O . ILE A 1 89 ? -2.874 13.202 -6.246 1.00 87.69 89 ILE A O 1
ATOM 694 N N . SER A 1 90 ? -4.217 14.075 -4.675 1.00 87.62 90 SER A N 1
ATOM 695 C CA . SER A 1 90 ? -3.562 15.387 -4.667 1.00 87.62 90 SER A CA 1
ATOM 696 C C . SER A 1 90 ? -2.088 15.280 -4.280 1.00 87.62 90 SER A C 1
ATOM 698 O O . SER A 1 90 ? -1.251 15.881 -4.942 1.00 87.62 90 SER A O 1
ATOM 700 N N . VAL A 1 91 ? -1.751 14.470 -3.270 1.00 86.19 91 VAL A N 1
ATOM 701 C CA . VAL A 1 91 ? -0.360 14.186 -2.884 1.00 86.19 91 VAL A CA 1
ATOM 702 C C . VAL A 1 91 ? 0.408 13.600 -4.067 1.00 86.19 91 VAL A C 1
ATOM 704 O O . VAL A 1 91 ? 1.463 14.121 -4.411 1.00 86.19 91 VAL A O 1
ATOM 707 N N . VAL A 1 92 ? -0.142 12.589 -4.746 1.00 85.69 92 VAL A N 1
ATOM 708 C CA . VAL A 1 92 ? 0.504 11.971 -5.918 1.00 85.69 92 VAL A CA 1
ATOM 709 C C . VAL A 1 92 ? 0.735 12.991 -7.038 1.00 85.69 92 VAL A C 1
ATOM 711 O O . VAL A 1 92 ? 1.842 13.081 -7.567 1.00 85.69 92 VAL A O 1
ATOM 714 N N . PHE A 1 93 ? -0.279 13.787 -7.387 1.00 85.38 93 PHE A N 1
ATOM 715 C CA . PHE A 1 93 ? -0.176 14.785 -8.456 1.00 85.38 93 PHE A CA 1
ATOM 716 C C . PHE A 1 93 ? 0.798 15.913 -8.114 1.00 85.38 93 PHE A C 1
ATOM 718 O O . PHE A 1 93 ? 1.627 16.277 -8.946 1.00 85.38 93 PHE A O 1
ATOM 725 N N . VAL A 1 94 ? 0.741 16.448 -6.894 1.00 87.62 94 VAL A N 1
ATOM 726 C CA . VAL A 1 94 ? 1.654 17.506 -6.443 1.00 87.62 94 VAL A CA 1
ATOM 727 C C . VAL A 1 94 ? 3.090 16.989 -6.397 1.00 87.62 94 VAL A C 1
ATOM 729 O O . VAL A 1 94 ? 3.992 17.684 -6.856 1.00 87.62 94 VAL A O 1
ATOM 732 N N . SER A 1 95 ? 3.316 15.758 -5.927 1.00 82.81 95 SER A N 1
ATOM 733 C CA . SER A 1 95 ? 4.638 15.128 -5.980 1.00 82.81 95 SER A CA 1
ATOM 734 C C . SER A 1 95 ? 5.128 14.948 -7.417 1.00 82.81 95 SER A C 1
ATOM 736 O O . SER A 1 95 ? 6.281 15.258 -7.701 1.00 82.81 95 SER A O 1
ATOM 738 N N . ALA A 1 96 ? 4.265 14.520 -8.344 1.00 82.75 96 ALA A N 1
ATOM 739 C CA . ALA A 1 96 ? 4.628 14.385 -9.754 1.00 82.75 96 ALA A CA 1
ATOM 740 C C . ALA A 1 96 ? 5.012 15.734 -10.391 1.00 82.75 96 ALA A C 1
ATOM 742 O O . ALA A 1 96 ? 6.019 15.816 -11.091 1.00 82.75 96 ALA A O 1
ATOM 743 N N . ILE A 1 97 ? 4.261 16.804 -10.102 1.00 87.38 97 ILE A N 1
ATOM 744 C CA . ILE A 1 97 ? 4.581 18.168 -10.558 1.00 87.38 97 ILE A CA 1
ATOM 745 C C . ILE A 1 97 ? 5.889 18.658 -9.925 1.00 87.38 97 ILE A C 1
ATOM 747 O O . ILE A 1 97 ? 6.734 19.219 -10.617 1.00 87.38 97 ILE A O 1
ATOM 751 N N . GLY A 1 98 ? 6.095 18.410 -8.630 1.00 84.75 98 GLY A N 1
ATOM 752 C CA . GLY A 1 98 ? 7.323 18.779 -7.923 1.00 84.75 98 GLY A CA 1
ATOM 753 C C . GLY A 1 98 ? 8.575 18.087 -8.471 1.00 84.75 98 GLY A C 1
ATOM 754 O O . GLY A 1 98 ? 9.669 18.637 -8.376 1.00 84.75 98 GLY A O 1
ATOM 755 N N . LEU A 1 99 ? 8.418 16.915 -9.093 1.00 83.31 99 LEU A N 1
ATOM 756 C CA . LEU A 1 99 ? 9.495 16.187 -9.768 1.00 83.31 99 LEU A CA 1
ATOM 757 C C . LEU A 1 99 ? 9.732 16.639 -11.219 1.00 83.31 99 LEU A C 1
ATOM 759 O O . LEU A 1 99 ? 10.712 16.205 -11.826 1.00 83.31 99 LEU A O 1
ATOM 763 N N . ALA A 1 100 ? 8.906 17.533 -11.778 1.00 84.56 100 ALA A N 1
ATOM 764 C CA . ALA A 1 100 ? 9.059 18.029 -13.150 1.00 84.56 100 ALA A CA 1
ATOM 765 C C . ALA A 1 100 ? 10.455 18.611 -13.467 1.00 84.56 100 ALA A C 1
ATOM 767 O O . ALA A 1 100 ? 10.970 18.307 -14.548 1.00 84.56 100 ALA A O 1
ATOM 768 N N . PRO A 1 101 ? 11.134 19.353 -12.562 1.00 87.38 101 PRO A N 1
ATOM 769 C CA . PRO A 1 101 ? 12.494 19.848 -12.809 1.00 87.38 101 PRO A CA 1
ATOM 770 C C . PRO A 1 101 ? 13.543 18.740 -12.986 1.00 87.38 101 PRO A C 1
ATOM 772 O O . PRO A 1 101 ? 14.616 18.981 -13.526 1.00 87.38 101 PRO A O 1
ATOM 775 N N . VAL A 1 102 ? 13.240 17.520 -12.534 1.00 83.88 102 VAL A N 1
ATOM 776 C CA . VAL A 1 102 ? 14.129 16.352 -12.601 1.00 83.88 102 VAL A CA 1
ATOM 777 C C . VAL A 1 102 ? 13.768 15.451 -13.792 1.00 83.88 102 VAL A C 1
ATOM 779 O O . VAL A 1 102 ? 14.402 14.424 -14.007 1.00 83.88 102 VAL A O 1
ATOM 782 N N . SER A 1 103 ? 12.773 15.828 -14.606 1.00 82.06 103 SER A N 1
ATOM 783 C CA . SER A 1 103 ? 12.309 15.040 -15.760 1.00 82.06 103 SER A CA 1
ATOM 784 C C . SER A 1 103 ? 13.417 14.742 -16.773 1.00 82.06 103 SER A C 1
ATOM 786 O O . SER A 1 103 ? 13.485 13.631 -17.295 1.00 82.06 103 SER A O 1
ATOM 788 N N . ASP A 1 104 ? 14.353 15.672 -16.973 1.00 82.38 104 ASP A N 1
ATOM 789 C CA . ASP A 1 104 ? 15.522 15.472 -17.832 1.00 82.38 104 ASP A CA 1
ATOM 790 C C . ASP A 1 104 ? 16.477 14.381 -17.337 1.00 82.38 104 ASP A C 1
ATOM 792 O O . ASP A 1 104 ? 17.218 13.801 -18.135 1.00 82.38 104 ASP A O 1
ATOM 796 N N . PHE A 1 105 ? 16.445 14.076 -16.039 1.00 85.69 105 PHE A N 1
ATOM 797 C CA . PHE A 1 105 ? 17.197 12.984 -15.436 1.00 85.69 105 PHE A CA 1
ATOM 798 C C . PHE A 1 105 ? 16.499 11.627 -15.634 1.00 85.69 105 PHE A C 1
ATOM 800 O O . PHE A 1 105 ? 17.157 10.589 -15.571 1.00 85.69 105 PHE A O 1
ATOM 807 N N . ILE A 1 106 ? 15.199 11.606 -15.948 1.00 82.56 106 ILE A N 1
ATOM 808 C CA . ILE A 1 106 ? 14.405 10.394 -16.206 1.00 82.56 106 ILE A CA 1
ATOM 809 C C . ILE A 1 106 ? 14.601 9.943 -17.663 1.00 82.56 106 ILE A C 1
ATOM 811 O O . ILE A 1 106 ? 13.690 9.958 -18.487 1.00 82.56 106 ILE A O 1
ATOM 815 N N . LYS A 1 107 ? 15.833 9.550 -18.000 1.00 85.00 107 LYS A N 1
ATOM 816 C CA . LYS A 1 107 ? 16.226 9.050 -19.329 1.00 85.00 107 LYS A CA 1
ATOM 817 C C . LYS A 1 107 ? 16.841 7.652 -19.212 1.00 85.00 107 LYS A C 1
ATOM 819 O O . LYS A 1 107 ? 17.419 7.350 -18.167 1.00 85.00 107 LYS A O 1
ATOM 824 N N . PRO A 1 108 ? 16.790 6.815 -20.271 1.00 83.44 108 PRO A N 1
ATOM 825 C CA . PRO A 1 108 ? 17.315 5.446 -20.238 1.00 83.44 108 PRO A CA 1
ATOM 826 C C . PRO A 1 108 ? 18.750 5.323 -19.712 1.00 83.44 108 PRO A C 1
ATOM 828 O O . PRO A 1 108 ? 19.051 4.391 -18.972 1.00 83.44 108 PRO A O 1
ATOM 831 N N . GLY A 1 109 ? 19.613 6.300 -20.014 1.00 85.62 109 GLY A N 1
ATOM 832 C CA . GLY A 1 109 ? 20.996 6.334 -19.522 1.00 85.62 109 GLY A CA 1
ATOM 833 C C . GLY A 1 109 ? 21.135 6.393 -17.994 1.00 85.62 109 GLY A C 1
ATOM 834 O O . GLY A 1 109 ? 22.153 5.963 -17.467 1.00 85.62 109 GLY A O 1
ATOM 835 N N . ASN A 1 110 ? 20.106 6.850 -17.276 1.00 88.38 110 ASN A N 1
ATOM 836 C CA . ASN A 1 110 ? 20.102 6.965 -15.815 1.00 88.38 110 ASN A CA 1
ATOM 837 C C . ASN A 1 110 ? 19.287 5.860 -15.126 1.00 88.38 110 ASN A C 1
ATOM 839 O O . ASN A 1 110 ? 19.137 5.887 -13.904 1.00 88.38 110 ASN A O 1
ATOM 843 N N . PHE A 1 111 ? 18.750 4.880 -15.865 1.00 84.06 111 PHE A N 1
ATOM 844 C CA . PHE A 1 111 ? 17.860 3.862 -15.294 1.00 84.06 111 PHE A CA 1
ATOM 845 C C . PHE A 1 111 ? 18.521 3.046 -14.181 1.00 84.06 111 PHE A C 1
ATOM 847 O O . PHE A 1 111 ? 17.859 2.762 -13.192 1.00 84.06 111 PHE A O 1
ATOM 854 N N . GLY A 1 112 ? 19.826 2.760 -14.261 1.00 84.44 112 GLY A N 1
ATOM 855 C CA . GLY A 1 112 ? 20.540 2.086 -13.170 1.00 84.44 112 GLY A CA 1
ATOM 856 C C . GLY A 1 112 ? 20.476 2.856 -11.844 1.00 84.44 112 GLY A C 1
ATOM 857 O O . GLY A 1 112 ? 20.193 2.273 -10.800 1.00 84.44 112 GLY A O 1
ATOM 858 N N . VAL A 1 113 ? 20.668 4.179 -11.884 1.00 87.75 113 VAL A N 1
ATOM 859 C CA . VAL A 1 113 ? 20.569 5.047 -10.697 1.00 87.75 113 VAL A CA 1
ATOM 860 C C . VAL A 1 113 ? 19.117 5.167 -10.232 1.00 87.75 113 VAL A C 1
ATOM 862 O O . VAL A 1 113 ? 18.836 5.061 -9.040 1.00 87.75 113 VAL A O 1
ATOM 865 N N . LEU A 1 114 ? 18.178 5.340 -11.165 1.00 84.31 114 LEU A N 1
ATOM 866 C CA . LEU A 1 114 ? 16.751 5.463 -10.858 1.00 84.31 114 LEU A CA 1
ATOM 867 C C . LEU A 1 114 ? 16.170 4.190 -10.228 1.00 84.31 114 LEU A C 1
ATOM 869 O O . LEU A 1 114 ? 15.321 4.297 -9.346 1.00 84.31 114 LEU A O 1
ATOM 873 N N . THR A 1 115 ? 16.659 3.005 -10.607 1.00 85.81 115 THR A N 1
ATOM 874 C CA . THR A 1 115 ? 16.305 1.734 -9.958 1.00 85.81 115 THR A CA 1
ATOM 875 C C . THR A 1 115 ? 16.690 1.750 -8.480 1.00 85.81 115 THR A C 1
ATOM 877 O O . THR A 1 115 ? 15.856 1.452 -7.627 1.00 85.81 115 THR A O 1
ATOM 880 N N . TRP A 1 116 ? 17.919 2.164 -8.151 1.00 88.19 116 TRP A N 1
ATOM 881 C CA . TRP A 1 116 ? 18.358 2.275 -6.757 1.00 88.19 116 TRP A CA 1
ATOM 882 C C . TRP A 1 116 ? 17.558 3.311 -5.973 1.00 88.19 116 TRP A C 1
ATOM 884 O O . TRP A 1 116 ? 17.139 3.027 -4.853 1.00 88.19 116 TRP A O 1
ATOM 894 N N . ILE A 1 117 ? 17.294 4.479 -6.567 1.00 88.31 117 ILE A N 1
ATOM 895 C CA . ILE A 1 117 ? 16.440 5.504 -5.951 1.00 88.31 117 ILE A CA 1
ATOM 896 C C . ILE A 1 117 ? 15.057 4.919 -5.652 1.00 88.31 117 ILE A C 1
ATOM 898 O O . ILE A 1 117 ? 14.580 5.039 -4.529 1.00 88.31 117 ILE A O 1
ATOM 902 N N . SER A 1 118 ? 14.443 4.227 -6.616 1.00 85.44 118 SER A N 1
ATOM 903 C CA . SER A 1 118 ? 13.128 3.603 -6.446 1.00 85.44 118 SER A CA 1
ATOM 904 C C . SER A 1 118 ? 13.114 2.575 -5.312 1.00 85.44 118 SER A C 1
ATOM 906 O O . SER A 1 118 ? 12.215 2.607 -4.472 1.00 85.44 118 SER A O 1
ATOM 908 N N . VAL A 1 119 ? 14.133 1.714 -5.233 1.00 89.62 119 VAL A N 1
ATOM 909 C CA . VAL A 1 119 ? 14.266 0.711 -4.167 1.00 89.62 119 VAL A CA 1
ATOM 910 C C . VAL A 1 119 ? 14.438 1.368 -2.800 1.00 89.62 119 VAL A C 1
ATOM 912 O O . VAL A 1 119 ? 13.753 0.992 -1.851 1.00 89.62 119 VAL A O 1
ATOM 915 N N . VAL A 1 120 ? 15.307 2.374 -2.688 1.00 92.19 120 VAL A N 1
ATOM 916 C CA . VAL A 1 120 ? 15.515 3.104 -1.430 1.00 92.19 120 VAL A CA 1
ATOM 917 C C . VAL A 1 120 ? 14.230 3.814 -1.002 1.00 92.19 120 VAL A C 1
ATOM 919 O O . VAL A 1 120 ? 13.826 3.697 0.154 1.00 92.19 120 VAL A O 1
ATOM 922 N N . SER A 1 121 ? 13.544 4.492 -1.926 1.00 89.81 121 SER A N 1
ATOM 923 C CA . SER A 1 121 ? 12.255 5.132 -1.655 1.00 89.81 121 SER A CA 1
ATOM 924 C C . SER A 1 121 ? 11.210 4.125 -1.182 1.00 89.81 121 SER A C 1
ATOM 926 O O . SER A 1 121 ? 10.528 4.388 -0.194 1.00 89.81 121 SER A O 1
ATOM 928 N N . LEU A 1 122 ? 11.117 2.961 -1.832 1.00 90.69 122 LEU A N 1
ATOM 929 C CA . LEU A 1 122 ? 10.213 1.886 -1.434 1.00 90.69 122 LEU A CA 1
ATOM 930 C C . LEU A 1 122 ? 10.500 1.399 -0.009 1.00 90.69 122 LEU A C 1
ATOM 932 O O . LEU A 1 122 ? 9.580 1.285 0.800 1.00 90.69 122 LEU A O 1
ATOM 936 N N . VAL A 1 123 ? 11.770 1.151 0.319 1.00 92.56 123 VAL A N 1
ATOM 937 C CA . VAL A 1 123 ? 12.169 0.729 1.667 1.00 92.56 123 VAL A CA 1
ATOM 938 C C . VAL A 1 123 ? 11.768 1.785 2.692 1.00 92.56 123 VAL A C 1
ATOM 940 O O . VAL A 1 123 ? 11.107 1.439 3.666 1.00 92.56 123 VAL A O 1
ATOM 943 N N . ILE A 1 124 ? 12.086 3.063 2.451 1.00 93.56 124 ILE A N 1
ATOM 944 C CA . ILE A 1 124 ? 11.742 4.178 3.351 1.00 93.56 124 ILE A CA 1
ATOM 945 C C . ILE A 1 124 ? 10.234 4.239 3.603 1.00 93.56 124 ILE A C 1
ATOM 947 O O . ILE A 1 124 ? 9.786 4.346 4.742 1.00 93.56 124 ILE A O 1
ATOM 951 N N . VAL A 1 125 ? 9.450 4.133 2.537 1.00 92.19 125 VAL A N 1
ATOM 952 C CA . VAL A 1 125 ? 7.987 4.141 2.566 1.00 92.19 125 VAL A CA 1
ATOM 953 C C . VAL A 1 125 ? 7.412 2.951 3.344 1.00 92.19 125 VAL A C 1
ATOM 955 O O . VAL A 1 125 ? 6.380 3.087 4.004 1.00 92.19 125 VAL A O 1
ATOM 958 N N . ALA A 1 126 ? 8.063 1.791 3.285 1.00 93.38 126 ALA A N 1
ATOM 959 C CA . ALA A 1 126 ? 7.650 0.585 3.994 1.00 93.38 126 ALA A CA 1
ATOM 960 C C . ALA A 1 126 ? 8.158 0.524 5.447 1.00 93.38 126 ALA A C 1
ATOM 962 O O . ALA A 1 126 ? 7.646 -0.280 6.228 1.00 93.38 126 ALA A O 1
ATOM 963 N N . LEU A 1 127 ? 9.112 1.376 5.852 1.00 94.88 127 LEU A N 1
ATOM 964 C CA . LEU A 1 127 ? 9.671 1.384 7.213 1.00 94.88 127 LEU A CA 1
ATOM 965 C C . LEU A 1 127 ? 8.610 1.429 8.326 1.00 94.88 127 LEU A C 1
ATOM 967 O O . LEU A 1 127 ? 8.778 0.682 9.290 1.00 94.88 127 LEU A O 1
ATOM 971 N N . PRO A 1 128 ? 7.514 2.215 8.234 1.00 95.00 128 PRO A N 1
ATOM 972 C CA . PRO A 1 128 ? 6.484 2.246 9.275 1.00 95.00 128 PRO A CA 1
ATOM 973 C C . PRO A 1 128 ? 5.785 0.900 9.531 1.00 95.00 128 PRO A C 1
ATOM 975 O O . PRO A 1 128 ? 5.199 0.724 10.599 1.00 95.00 128 PRO A O 1
ATOM 978 N N . LEU A 1 129 ? 5.868 -0.067 8.606 1.00 95.38 129 LEU A N 1
ATOM 979 C CA . LEU A 1 129 ? 5.315 -1.412 8.796 1.00 95.38 129 LEU A CA 1
ATOM 980 C C . LEU A 1 129 ? 6.026 -2.175 9.923 1.00 95.38 129 LEU A C 1
ATOM 982 O O . LEU A 1 129 ? 5.380 -2.906 10.668 1.00 95.38 129 LEU A O 1
ATOM 986 N N . LEU A 1 130 ? 7.338 -1.985 10.090 1.00 96.25 130 LEU A N 1
ATOM 987 C CA . LEU A 1 130 ? 8.137 -2.696 11.094 1.00 96.25 130 LEU A CA 1
ATOM 988 C C . LEU A 1 130 ? 7.735 -2.362 12.544 1.00 96.25 130 LEU A C 1
ATOM 990 O O . LEU A 1 130 ? 7.411 -3.291 13.291 1.00 96.25 130 LEU A O 1
ATOM 994 N N . PRO A 1 131 ? 7.697 -1.084 12.981 1.00 94.44 131 PRO A N 1
ATOM 995 C CA . PRO A 1 131 ? 7.244 -0.760 14.327 1.00 94.44 131 PRO A CA 1
ATOM 996 C C . PRO A 1 131 ? 5.766 -1.117 14.532 1.00 94.44 131 PRO A C 1
ATOM 998 O O . PRO A 1 131 ? 5.413 -1.563 15.621 1.00 94.44 131 PRO A O 1
ATOM 1001 N N . ALA A 1 132 ? 4.915 -0.991 13.505 1.00 93.19 132 ALA A N 1
ATOM 1002 C CA . ALA A 1 132 ? 3.501 -1.368 13.573 1.00 93.19 132 ALA A CA 1
ATOM 1003 C C . ALA A 1 132 ? 3.286 -2.887 13.724 1.00 93.19 132 ALA A C 1
ATOM 1005 O O . ALA A 1 132 ? 2.356 -3.323 14.407 1.00 93.19 132 ALA A O 1
ATOM 1006 N N . LEU A 1 133 ? 4.142 -3.707 13.110 1.00 95.25 133 LEU A N 1
ATOM 1007 C CA . LEU A 1 133 ? 4.155 -5.151 13.323 1.00 95.25 133 LEU A CA 1
ATOM 1008 C C . LEU A 1 133 ? 4.587 -5.470 14.755 1.00 95.25 133 LEU A C 1
ATOM 1010 O O . LEU A 1 133 ? 3.921 -6.224 15.460 1.00 95.25 133 LEU A O 1
ATOM 1014 N N . PHE A 1 134 ? 5.684 -4.864 15.201 1.00 94.00 134 PHE A N 1
ATOM 1015 C CA . PHE A 1 134 ? 6.258 -5.128 16.514 1.00 94.00 134 PHE A CA 1
ATOM 1016 C C . PHE A 1 134 ? 5.309 -4.789 17.669 1.00 94.00 134 PHE A C 1
ATOM 1018 O O . PHE A 1 134 ? 5.200 -5.558 18.625 1.00 94.00 134 PHE A O 1
ATOM 1025 N N . THR A 1 135 ? 4.585 -3.669 17.581 1.00 90.62 135 THR A N 1
ATOM 1026 C CA . THR A 1 135 ? 3.578 -3.295 18.588 1.00 90.62 135 THR A CA 1
ATOM 1027 C C . THR A 1 135 ? 2.461 -4.331 18.691 1.00 90.62 135 THR A C 1
ATOM 1029 O O . THR A 1 135 ? 2.052 -4.669 19.799 1.00 90.62 135 THR A O 1
ATOM 1032 N N . ARG A 1 136 ? 2.008 -4.886 17.562 1.00 90.44 136 ARG A N 1
ATOM 1033 C CA . ARG A 1 136 ? 0.957 -5.917 17.529 1.00 90.44 136 ARG A CA 1
ATOM 1034 C C . ARG A 1 136 ? 1.443 -7.275 17.999 1.00 90.44 136 ARG A C 1
ATOM 1036 O O . ARG A 1 136 ? 0.743 -7.924 18.766 1.00 90.44 136 ARG A O 1
ATOM 1043 N N . LEU A 1 137 ? 2.659 -7.672 17.622 1.00 91.75 137 LEU A N 1
ATOM 1044 C CA . LEU A 1 137 ? 3.277 -8.912 18.102 1.00 91.75 137 LEU A CA 1
ATOM 1045 C C . LEU A 1 137 ? 3.453 -8.919 19.627 1.00 91.75 137 LEU A C 1
ATOM 1047 O O . LEU A 1 137 ? 3.321 -9.962 20.260 1.00 91.75 137 LEU A O 1
ATOM 1051 N N . ARG A 1 138 ? 3.694 -7.752 20.238 1.00 88.31 138 ARG A N 1
ATOM 1052 C CA . ARG A 1 138 ? 3.722 -7.603 21.702 1.00 88.31 138 ARG A CA 1
ATOM 1053 C C . ARG A 1 138 ? 2.342 -7.655 22.363 1.00 88.31 138 ARG A C 1
ATOM 1055 O O . ARG A 1 138 ? 2.268 -7.853 23.569 1.00 88.31 138 ARG A O 1
ATOM 1062 N N . SER A 1 139 ? 1.270 -7.483 21.593 1.00 78.56 139 SER A N 1
ATOM 1063 C CA . SER A 1 139 ? -0.115 -7.416 22.065 1.00 78.56 139 SER A CA 1
ATOM 1064 C C . SER A 1 139 ? -0.996 -8.445 21.347 1.00 78.56 139 SER A C 1
ATOM 1066 O O . SER A 1 139 ? -2.101 -8.124 20.908 1.00 78.56 139 SER A O 1
ATOM 1068 N N . LEU A 1 140 ? -0.522 -9.688 21.197 1.00 80.19 140 LEU A N 1
ATOM 1069 C CA . LEU A 1 140 ? -1.253 -10.799 20.555 1.00 80.19 140 LEU A CA 1
ATOM 1070 C C . LEU A 1 140 ? -2.394 -11.376 21.413 1.00 80.19 140 LEU A C 1
ATOM 1072 O O . LEU A 1 140 ? -2.757 -12.541 21.293 1.00 80.19 140 LEU A O 1
ATOM 1076 N N . THR A 1 141 ? -2.969 -10.568 22.295 1.00 81.00 141 THR A N 1
ATOM 1077 C CA . THR A 1 141 ? -4.041 -10.978 23.205 1.00 81.00 141 THR A CA 1
ATOM 1078 C C . THR A 1 141 ? -5.403 -11.064 22.514 1.00 81.00 141 THR A C 1
ATOM 1080 O O . THR A 1 141 ? -6.290 -11.747 23.018 1.00 81.00 141 THR A O 1
ATOM 1083 N N . SER A 1 142 ? -5.577 -10.416 21.353 1.00 84.12 142 SER A N 1
ATOM 1084 C CA . SER A 1 142 ? -6.832 -10.403 20.594 1.00 84.12 142 SER A CA 1
ATOM 1085 C C . SER A 1 142 ? -6.672 -10.946 19.170 1.00 84.12 142 SER A C 1
ATOM 1087 O O . SER A 1 142 ? -5.656 -10.727 18.503 1.00 84.12 142 SER A O 1
ATOM 1089 N N . VAL A 1 143 ? -7.723 -11.609 18.662 1.00 86.56 143 VAL A N 1
ATOM 1090 C CA . VAL A 1 143 ? -7.798 -12.099 17.268 1.00 86.56 143 VAL A CA 1
ATOM 1091 C C . VAL A 1 143 ? -7.574 -10.954 16.279 1.00 86.56 143 VAL A C 1
ATOM 1093 O O . VAL A 1 143 ? -6.881 -11.118 15.279 1.00 86.56 143 VAL A O 1
ATOM 1096 N N . ARG A 1 144 ? -8.096 -9.762 16.594 1.00 86.12 144 ARG A N 1
ATOM 1097 C CA . ARG A 1 144 ? -7.866 -8.535 15.826 1.00 86.12 144 ARG A CA 1
ATOM 1098 C C . ARG A 1 144 ? -6.373 -8.243 15.672 1.00 86.12 144 ARG A C 1
ATOM 1100 O O . ARG A 1 144 ? -5.906 -8.046 14.552 1.00 86.12 144 ARG A O 1
ATOM 1107 N N . SER A 1 145 ? -5.640 -8.194 16.784 1.00 87.19 145 SER A N 1
ATOM 1108 C CA . SER A 1 145 ? -4.205 -7.899 16.781 1.00 87.19 145 SER A CA 1
ATOM 1109 C C . SER A 1 145 ? -3.425 -8.949 15.986 1.00 87.19 145 SER A C 1
ATOM 1111 O O . SER A 1 145 ? -2.567 -8.595 15.179 1.00 87.19 145 SER A O 1
ATOM 1113 N N . ALA A 1 146 ? -3.799 -10.228 16.117 1.00 90.62 146 ALA A N 1
ATOM 1114 C CA . ALA A 1 146 ? -3.212 -11.319 15.344 1.00 90.62 146 ALA A CA 1
ATOM 1115 C C . ALA A 1 146 ? -3.454 -11.174 13.829 1.00 90.62 146 ALA A C 1
ATOM 1117 O O . ALA A 1 146 ? -2.508 -11.271 13.049 1.00 90.62 146 ALA A O 1
ATOM 1118 N N . VAL A 1 147 ? -4.688 -10.876 13.404 1.00 92.25 147 VAL A N 1
ATOM 1119 C CA . VAL A 1 147 ? -5.024 -10.645 11.986 1.00 92.25 147 VAL A CA 1
ATOM 1120 C C . VAL A 1 147 ? -4.251 -9.452 11.431 1.00 92.25 147 VAL A C 1
ATOM 1122 O O . VAL A 1 147 ? -3.647 -9.547 10.365 1.00 92.25 147 VAL A O 1
ATOM 1125 N N . GLN A 1 148 ? -4.220 -8.337 12.161 1.00 93.19 148 GLN A N 1
ATOM 1126 C CA . GLN A 1 148 ? -3.479 -7.153 11.738 1.00 93.19 148 GLN A CA 1
ATOM 1127 C C . GLN A 1 148 ? -1.966 -7.421 11.652 1.00 93.19 148 GLN A C 1
ATOM 1129 O O . GLN A 1 148 ? -1.325 -6.983 10.699 1.00 93.19 148 GLN A O 1
ATOM 1134 N N . ALA A 1 149 ? -1.390 -8.164 12.604 1.00 94.56 149 ALA A N 1
ATOM 1135 C CA . ALA A 1 149 ? 0.018 -8.557 12.567 1.00 94.56 149 ALA A CA 1
ATOM 1136 C C . ALA A 1 149 ? 0.324 -9.446 11.353 1.00 94.56 149 ALA A C 1
ATOM 1138 O O . ALA A 1 149 ? 1.291 -9.190 10.638 1.00 94.56 149 ALA A O 1
ATOM 1139 N N . ALA A 1 150 ? -0.523 -10.442 11.080 1.00 95.50 150 ALA A N 1
ATOM 1140 C CA . ALA A 1 150 ? -0.377 -11.326 9.926 1.00 95.50 150 ALA A CA 1
ATOM 1141 C C . ALA A 1 150 ? -0.439 -10.551 8.600 1.00 95.50 150 ALA A C 1
ATOM 1143 O O . ALA A 1 150 ? 0.391 -10.765 7.719 1.00 95.50 150 ALA A O 1
ATOM 1144 N N . VAL A 1 151 ? -1.373 -9.604 8.481 1.00 95.75 151 VAL A N 1
ATOM 1145 C CA . VAL A 1 151 ? -1.518 -8.745 7.298 1.00 95.75 151 VAL A CA 1
ATOM 1146 C C . VAL A 1 151 ? -0.291 -7.858 7.088 1.00 95.75 151 VAL A C 1
ATOM 1148 O O . VAL A 1 151 ? 0.217 -7.777 5.970 1.00 95.75 151 VAL A O 1
ATOM 1151 N N . ILE A 1 152 ? 0.233 -7.232 8.147 1.00 96.62 152 ILE A N 1
ATOM 1152 C CA . ILE A 1 152 ? 1.449 -6.411 8.050 1.00 96.62 152 ILE A CA 1
ATOM 1153 C C . ILE A 1 152 ? 2.664 -7.276 7.689 1.00 96.62 152 ILE A C 1
ATOM 1155 O O . ILE A 1 152 ? 3.456 -6.885 6.834 1.00 96.62 152 ILE A O 1
ATOM 1159 N N . ALA A 1 153 ? 2.807 -8.461 8.289 1.00 97.38 153 ALA A N 1
ATOM 1160 C CA . ALA A 1 153 ? 3.893 -9.385 7.967 1.00 97.38 153 ALA A CA 1
ATOM 1161 C C . ALA A 1 153 ? 3.843 -9.838 6.498 1.00 97.38 153 ALA A C 1
ATOM 1163 O O . ALA A 1 153 ? 4.863 -9.815 5.808 1.00 97.38 153 ALA A O 1
ATOM 1164 N N . ALA A 1 154 ? 2.653 -10.176 5.993 1.00 96.56 154 ALA A N 1
ATOM 1165 C CA . ALA A 1 154 ? 2.457 -10.518 4.589 1.00 96.56 154 ALA A CA 1
ATOM 1166 C C . ALA A 1 154 ? 2.797 -9.336 3.665 1.00 96.56 154 ALA A C 1
ATOM 1168 O O . ALA A 1 154 ? 3.493 -9.519 2.669 1.00 96.56 154 ALA A O 1
ATOM 1169 N N . ALA A 1 155 ? 2.387 -8.116 4.023 1.00 95.62 155 ALA A N 1
ATOM 1170 C CA . ALA A 1 155 ? 2.730 -6.909 3.276 1.00 95.62 155 ALA A CA 1
ATOM 1171 C C . ALA A 1 155 ? 4.246 -6.651 3.228 1.00 95.62 155 ALA A C 1
ATOM 1173 O O . ALA A 1 155 ? 4.773 -6.337 2.163 1.00 95.62 155 ALA A O 1
ATOM 1174 N N . ILE A 1 156 ? 4.966 -6.844 4.340 1.00 96.31 156 ILE A N 1
ATOM 1175 C CA . ILE A 1 156 ? 6.438 -6.769 4.370 1.00 96.31 156 ILE A CA 1
ATOM 1176 C C . ILE A 1 156 ? 7.049 -7.809 3.423 1.00 96.31 156 ILE A C 1
ATOM 1178 O O . ILE A 1 156 ? 7.957 -7.479 2.663 1.00 96.31 156 ILE A O 1
ATOM 1182 N N . GLY A 1 157 ? 6.531 -9.041 3.424 1.00 95.75 157 GLY A N 1
ATOM 1183 C CA . GLY A 1 157 ? 6.959 -10.088 2.494 1.00 95.75 157 GLY A CA 1
ATOM 1184 C C . GLY A 1 157 ? 6.760 -9.686 1.030 1.00 95.75 157 GLY A C 1
ATOM 1185 O O . GLY A 1 157 ? 7.678 -9.819 0.225 1.00 95.75 157 GLY A O 1
ATOM 1186 N N . VAL A 1 158 ? 5.601 -9.115 0.693 1.00 92.19 158 VAL A N 1
ATOM 1187 C CA . VAL A 1 158 ? 5.322 -8.593 -0.653 1.00 92.19 158 VAL A CA 1
ATOM 1188 C C . VAL A 1 158 ? 6.298 -7.476 -1.032 1.00 92.19 158 VAL A C 1
ATOM 1190 O O . VAL A 1 158 ? 6.857 -7.512 -2.125 1.00 92.19 158 VAL A O 1
ATOM 1193 N N . VAL A 1 159 ? 6.559 -6.516 -0.138 1.00 92.50 159 VAL A N 1
ATOM 1194 C CA . VAL A 1 159 ? 7.548 -5.451 -0.381 1.00 92.50 159 VAL A CA 1
ATOM 1195 C C . VAL A 1 159 ? 8.938 -6.041 -0.623 1.00 92.50 159 VAL A C 1
ATOM 1197 O O . VAL A 1 159 ? 9.606 -5.638 -1.572 1.00 92.50 159 VAL A O 1
ATOM 1200 N N . ALA A 1 160 ? 9.362 -7.021 0.179 1.00 93.81 160 ALA A N 1
ATOM 1201 C CA . ALA A 1 160 ? 10.651 -7.688 0.009 1.00 93.81 160 ALA A CA 1
ATOM 1202 C C . ALA A 1 160 ? 10.759 -8.389 -1.356 1.00 93.81 160 ALA A C 1
ATOM 1204 O O . ALA A 1 160 ? 11.786 -8.270 -2.023 1.00 93.81 160 ALA A O 1
ATOM 1205 N N . VAL A 1 161 ? 9.688 -9.051 -1.8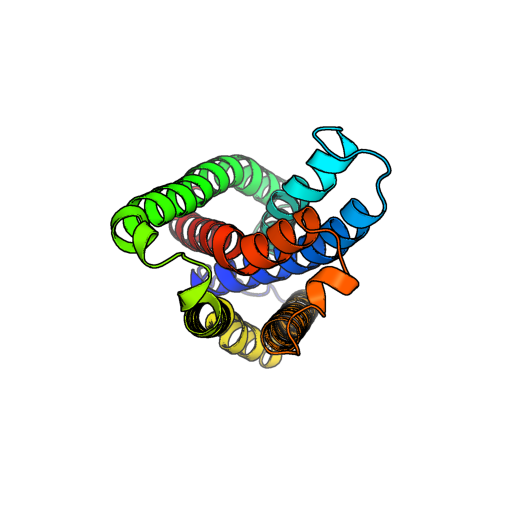08 1.00 89.94 161 VAL A N 1
ATOM 1206 C CA . VAL A 1 161 ? 9.618 -9.662 -3.145 1.00 89.94 161 VAL A CA 1
ATOM 1207 C C . VAL A 1 161 ? 9.707 -8.602 -4.242 1.00 89.94 161 VAL A C 1
ATOM 1209 O O . VAL A 1 161 ? 10.463 -8.783 -5.191 1.00 89.94 161 VAL A O 1
ATOM 1212 N N . VAL A 1 162 ? 8.993 -7.478 -4.117 1.00 86.88 162 VAL A N 1
ATOM 1213 C CA . VAL A 1 162 ? 9.057 -6.378 -5.097 1.00 86.88 162 VAL A CA 1
ATOM 1214 C C . VAL A 1 162 ? 10.464 -5.782 -5.163 1.00 86.88 162 VAL A C 1
ATOM 1216 O O . VAL A 1 162 ? 10.984 -5.581 -6.261 1.00 86.88 162 VAL A O 1
ATOM 1219 N N . VAL A 1 163 ? 11.113 -5.549 -4.018 1.00 89.88 163 VAL A N 1
ATOM 1220 C CA . VAL A 1 163 ? 12.506 -5.075 -3.956 1.00 89.88 163 VAL A CA 1
ATOM 1221 C C . VAL A 1 163 ? 13.442 -6.075 -4.628 1.00 89.88 163 VAL A C 1
ATOM 1223 O O . VAL A 1 163 ? 14.239 -5.685 -5.480 1.00 89.88 163 VAL A O 1
ATOM 1226 N N . TRP A 1 164 ? 13.320 -7.360 -4.294 1.00 90.12 164 TRP A N 1
ATOM 1227 C CA . TRP A 1 164 ? 14.139 -8.413 -4.885 1.00 90.12 164 TRP A CA 1
ATOM 1228 C C . TRP A 1 164 ? 13.959 -8.489 -6.404 1.00 90.12 164 TRP A C 1
ATOM 1230 O O . TRP A 1 164 ? 14.950 -8.485 -7.129 1.00 90.12 164 TRP A O 1
ATOM 1240 N N . LEU A 1 165 ? 12.720 -8.473 -6.901 1.00 84.94 165 LEU A N 1
ATOM 1241 C CA . LEU A 1 165 ? 12.420 -8.474 -8.336 1.00 84.94 165 LEU A CA 1
ATOM 1242 C C . LEU A 1 165 ? 12.956 -7.228 -9.052 1.00 84.94 165 LEU A C 1
ATOM 1244 O O . LEU A 1 165 ? 13.394 -7.324 -10.195 1.00 84.94 165 LEU A O 1
ATOM 1248 N N . THR A 1 166 ? 12.935 -6.072 -8.386 1.00 83.00 166 THR A N 1
ATOM 1249 C CA . THR A 1 166 ? 13.430 -4.800 -8.940 1.00 83.00 166 THR A CA 1
ATOM 1250 C C . THR A 1 166 ? 14.957 -4.773 -9.039 1.00 83.00 166 THR A C 1
ATOM 1252 O O . THR A 1 166 ? 15.498 -4.209 -9.987 1.00 83.00 166 THR A O 1
ATOM 1255 N N . LEU A 1 167 ? 15.650 -5.380 -8.070 1.00 86.81 167 LEU A N 1
ATOM 1256 C CA . LEU A 1 167 ? 17.114 -5.487 -8.042 1.00 86.81 167 LEU A CA 1
ATOM 1257 C C . LEU A 1 167 ? 17.660 -6.686 -8.830 1.00 86.81 167 LEU A C 1
ATOM 1259 O O . LEU A 1 167 ? 18.858 -6.737 -9.108 1.00 86.81 167 LEU A O 1
ATOM 1263 N N . SER A 1 168 ? 16.807 -7.658 -9.151 1.00 85.00 168 SER A N 1
ATOM 1264 C CA . SER A 1 168 ? 17.168 -8.817 -9.967 1.00 85.00 168 SER A CA 1
ATOM 1265 C C . SER A 1 168 ? 17.487 -8.412 -11.407 1.00 85.00 168 SER A C 1
ATOM 1267 O O . SER A 1 168 ? 17.328 -7.261 -11.815 1.00 85.00 168 SER A O 1
ATOM 1269 N N . THR A 1 169 ? 17.966 -9.376 -12.193 1.00 67.81 169 THR A N 1
ATOM 1270 C CA . THR A 1 169 ? 18.424 -9.175 -13.569 1.00 67.81 169 THR A CA 1
ATOM 1271 C C . THR A 1 169 ? 17.398 -8.385 -14.400 1.00 67.81 169 THR A C 1
ATOM 1273 O O . THR A 1 169 ? 16.205 -8.725 -14.369 1.00 67.81 169 THR A O 1
ATOM 1276 N N . PRO A 1 170 ? 17.825 -7.356 -15.161 1.00 64.00 170 PRO A N 1
ATOM 1277 C CA . PRO A 1 170 ? 16.935 -6.602 -16.039 1.00 64.00 170 PRO A CA 1
ATOM 1278 C C . PRO A 1 170 ? 16.151 -7.545 -16.958 1.00 64.00 170 PRO A C 1
ATOM 1280 O O . PRO A 1 170 ? 16.748 -8.389 -17.617 1.00 64.00 170 PRO A O 1
ATOM 1283 N N . GLY A 1 171 ? 14.824 -7.411 -16.986 1.00 60.31 171 GLY A N 1
ATOM 1284 C CA . GLY A 1 171 ? 13.935 -8.286 -17.762 1.00 60.31 171 GLY A CA 1
ATOM 1285 C C . GLY A 1 171 ? 13.058 -9.200 -16.909 1.00 60.31 171 GLY A C 1
ATOM 1286 O O . GLY A 1 171 ? 11.921 -9.428 -17.288 1.00 60.31 171 GLY A O 1
ATOM 1287 N N . THR A 1 172 ? 13.478 -9.574 -15.694 1.00 68.81 172 THR A N 1
ATOM 1288 C CA . THR A 1 172 ? 12.732 -10.533 -14.846 1.00 68.81 172 THR A CA 1
ATOM 1289 C C . THR A 1 172 ? 11.258 -10.143 -14.642 1.00 68.81 172 THR A C 1
ATOM 1291 O O . THR A 1 172 ? 10.362 -10.962 -14.807 1.00 68.81 172 THR A O 1
ATOM 1294 N N . LEU A 1 173 ? 10.969 -8.873 -14.339 1.00 64.38 173 LEU A N 1
ATOM 1295 C CA . LEU A 1 173 ? 9.587 -8.384 -14.209 1.00 64.38 173 LEU A CA 1
ATOM 1296 C C . LEU A 1 173 ? 8.838 -8.318 -15.549 1.00 64.38 173 LEU A C 1
ATOM 1298 O O . LEU A 1 173 ? 7.638 -8.570 -15.572 1.00 64.38 173 LEU A O 1
ATOM 1302 N N . ALA A 1 174 ? 9.534 -7.987 -16.640 1.00 63.25 174 ALA A N 1
ATOM 1303 C CA . ALA A 1 174 ? 8.968 -7.923 -17.991 1.00 63.25 174 ALA A CA 1
ATOM 1304 C C . ALA A 1 174 ? 8.650 -9.313 -18.563 1.00 63.25 174 ALA A C 1
ATOM 1306 O O . ALA A 1 174 ? 7.709 -9.447 -19.341 1.00 63.25 174 ALA A O 1
ATOM 1307 N N . ASP A 1 175 ? 9.395 -10.330 -18.132 1.00 71.06 175 ASP A N 1
ATOM 1308 C CA . ASP A 1 175 ? 9.171 -11.732 -18.479 1.00 71.06 175 ASP A CA 1
ATOM 1309 C C . ASP A 1 175 ? 8.010 -12.329 -17.668 1.00 71.06 175 ASP A C 1
ATOM 1311 O O . ASP A 1 175 ? 7.284 -13.197 -18.152 1.00 71.06 175 ASP A O 1
ATOM 1315 N N . LEU A 1 176 ? 7.805 -11.848 -16.436 1.00 69.75 176 LEU A N 1
ATOM 1316 C CA . LEU A 1 176 ? 6.760 -12.332 -15.529 1.00 69.75 176 LEU A CA 1
ATOM 1317 C C . LEU A 1 176 ? 5.400 -11.657 -15.735 1.00 69.75 176 LEU A C 1
ATOM 1319 O O . LEU A 1 176 ? 4.366 -12.268 -15.462 1.00 69.75 176 LEU A O 1
ATOM 1323 N N . ALA A 1 177 ? 5.374 -10.392 -16.156 1.00 71.75 177 ALA A N 1
ATOM 1324 C CA . ALA A 1 177 ? 4.145 -9.616 -16.219 1.00 71.75 177 ALA A CA 1
ATOM 1325 C C . ALA A 1 177 ? 4.137 -8.612 -17.375 1.00 71.75 177 ALA A C 1
ATOM 1327 O O . ALA A 1 177 ? 5.154 -8.068 -17.798 1.00 71.75 177 ALA A O 1
ATOM 1328 N N . ARG A 1 178 ? 2.932 -8.302 -17.863 1.00 76.69 178 ARG A N 1
ATOM 1329 C CA . ARG A 1 178 ? 2.733 -7.248 -18.862 1.00 76.69 178 ARG A CA 1
ATOM 1330 C C . ARG A 1 178 ? 3.156 -5.881 -18.308 1.00 76.69 178 ARG A C 1
ATOM 1332 O O . ARG A 1 178 ? 2.976 -5.593 -17.127 1.00 76.69 178 ARG A O 1
ATOM 1339 N N . LYS A 1 179 ? 3.627 -4.991 -19.188 1.00 73.06 179 LYS A N 1
ATOM 1340 C CA . LYS A 1 179 ? 4.097 -3.638 -18.831 1.00 73.06 179 LYS A CA 1
ATOM 1341 C C . LYS A 1 179 ? 3.086 -2.822 -18.015 1.00 73.06 179 LYS A C 1
ATOM 1343 O O . LYS A 1 179 ? 3.486 -2.109 -17.102 1.00 73.06 179 LYS A O 1
ATOM 1348 N N . ASP A 1 180 ? 1.797 -2.916 -18.329 1.00 71.56 180 ASP A N 1
ATOM 1349 C CA . ASP A 1 180 ? 0.740 -2.233 -17.583 1.00 71.56 180 ASP A CA 1
ATOM 1350 C C . ASP A 1 180 ? 0.617 -2.766 -16.149 1.00 71.56 180 ASP A C 1
ATOM 1352 O O . ASP A 1 180 ? 0.581 -1.977 -15.212 1.00 71.56 180 ASP A O 1
ATOM 1356 N N . VAL A 1 181 ? 0.676 -4.087 -15.958 1.00 78.06 181 VAL A N 1
ATOM 1357 C CA . VAL A 1 181 ? 0.669 -4.728 -14.630 1.00 78.06 181 VAL A CA 1
ATOM 1358 C C . VAL A 1 181 ? 1.880 -4.304 -13.797 1.00 78.06 181 VAL A C 1
ATOM 1360 O O . VAL A 1 181 ? 1.732 -3.980 -12.621 1.00 78.06 181 VAL A O 1
ATOM 1363 N N . ILE A 1 182 ? 3.067 -4.235 -14.409 1.00 78.00 182 ILE A N 1
ATOM 1364 C CA . ILE A 1 182 ? 4.286 -3.771 -13.730 1.00 78.00 182 ILE A CA 1
ATOM 1365 C C . ILE A 1 182 ? 4.111 -2.332 -13.240 1.00 78.00 182 ILE A C 1
ATOM 1367 O O . ILE A 1 182 ? 4.471 -2.029 -12.106 1.00 78.00 182 ILE A O 1
ATOM 1371 N N . ILE A 1 183 ? 3.526 -1.453 -14.060 1.00 77.25 183 ILE A N 1
ATOM 1372 C CA . ILE A 1 183 ? 3.262 -0.061 -13.674 1.00 77.25 183 ILE A CA 1
ATOM 1373 C C . ILE A 1 183 ? 2.282 0.005 -12.497 1.00 77.25 183 ILE A C 1
ATOM 1375 O O . ILE A 1 183 ? 2.512 0.788 -11.577 1.00 77.25 183 ILE A O 1
ATOM 1379 N N . TYR A 1 184 ? 1.235 -0.824 -12.471 1.00 77.81 184 TYR A N 1
ATOM 1380 C CA . TYR A 1 184 ? 0.301 -0.856 -11.339 1.00 77.81 184 TYR A CA 1
ATOM 1381 C C . TYR A 1 184 ? 0.928 -1.397 -10.060 1.00 77.81 184 TYR A C 1
ATOM 1383 O O . TYR A 1 184 ? 0.664 -0.851 -8.993 1.00 77.81 184 TYR A O 1
ATOM 1391 N N . ILE A 1 185 ? 1.780 -2.420 -10.144 1.00 79.38 185 ILE A N 1
ATOM 1392 C CA . ILE A 1 185 ? 2.469 -2.960 -8.968 1.00 79.38 185 ILE A CA 1
ATOM 1393 C C . ILE A 1 185 ? 3.506 -1.950 -8.479 1.00 79.38 185 ILE A C 1
ATOM 1395 O O . ILE A 1 185 ? 3.420 -1.484 -7.350 1.00 79.38 185 ILE A O 1
ATOM 1399 N N . VAL A 1 186 ? 4.457 -1.548 -9.322 1.00 78.44 186 VAL A N 1
ATOM 1400 C CA . VAL A 1 186 ? 5.541 -0.645 -8.912 1.00 78.44 186 VAL A CA 1
ATOM 1401 C C . VAL A 1 186 ? 4.988 0.728 -8.534 1.00 78.44 186 VAL A C 1
ATOM 1403 O O . VAL A 1 186 ? 5.238 1.201 -7.427 1.00 78.44 186 VAL A O 1
ATOM 1406 N N . GLY A 1 187 ? 4.190 1.356 -9.402 1.00 78.00 187 GLY A N 1
ATOM 1407 C CA . GLY A 1 187 ? 3.580 2.662 -9.136 1.00 78.00 187 GLY A CA 1
ATOM 1408 C C . GLY A 1 187 ? 2.573 2.617 -7.986 1.00 78.00 187 GLY A C 1
ATOM 1409 O O . GLY A 1 187 ? 2.532 3.521 -7.154 1.00 78.00 187 GLY A O 1
ATOM 1410 N N . GLY A 1 188 ? 1.806 1.534 -7.872 1.00 83.31 188 GLY A N 1
ATOM 1411 C CA . GLY A 1 188 ? 0.914 1.285 -6.743 1.00 83.31 188 GLY A CA 1
ATOM 1412 C C . GLY A 1 188 ? 1.648 1.274 -5.412 1.00 83.31 188 GLY A C 1
ATOM 1413 O O . GLY A 1 188 ? 1.297 2.040 -4.520 1.00 83.31 188 GLY A O 1
ATOM 1414 N N . VAL A 1 189 ? 2.684 0.439 -5.299 1.00 83.44 189 VAL A N 1
ATOM 1415 C CA . VAL A 1 189 ? 3.462 0.209 -4.071 1.00 83.44 189 VAL A CA 1
ATOM 1416 C C . VAL A 1 189 ? 4.284 1.438 -3.673 1.00 83.44 189 VAL A C 1
ATOM 1418 O O . VAL A 1 189 ? 4.402 1.738 -2.482 1.00 83.44 189 VAL A O 1
ATOM 1421 N N . THR A 1 190 ? 4.838 2.156 -4.653 1.00 80.50 190 THR A N 1
ATOM 1422 C CA . THR A 1 190 ? 5.771 3.265 -4.402 1.00 80.50 190 THR A CA 1
ATOM 1423 C C . THR A 1 190 ? 5.111 4.639 -4.343 1.00 80.50 190 THR A C 1
ATOM 1425 O O . THR A 1 190 ? 5.635 5.501 -3.643 1.00 80.50 190 THR A O 1
ATOM 1428 N N . TRP A 1 191 ? 3.999 4.880 -5.051 1.00 81.94 191 TRP A N 1
ATOM 1429 C CA . TRP A 1 191 ? 3.411 6.226 -5.184 1.00 81.94 191 TRP A CA 1
ATOM 1430 C C . TRP A 1 191 ? 1.995 6.320 -4.624 1.00 81.94 191 TRP A C 1
ATOM 1432 O O . TRP A 1 191 ? 1.720 7.188 -3.794 1.00 81.94 191 TRP A O 1
ATOM 1442 N N . TYR A 1 192 ? 1.094 5.426 -5.040 1.00 85.75 192 TYR A N 1
ATOM 1443 C CA . TYR A 1 192 ? -0.311 5.511 -4.633 1.00 85.75 192 TYR A CA 1
ATOM 1444 C C . TYR A 1 192 ? -0.503 5.080 -3.176 1.00 85.75 192 TYR A C 1
ATOM 1446 O O . TYR A 1 192 ? -1.005 5.850 -2.362 1.00 85.75 192 TYR A O 1
ATOM 1454 N N . LEU A 1 193 ? -0.054 3.881 -2.809 1.00 89.88 193 LEU A N 1
ATOM 1455 C CA . LEU A 1 193 ? -0.184 3.340 -1.453 1.00 89.88 193 LEU A CA 1
ATOM 1456 C C . LEU A 1 193 ? 0.307 4.304 -0.352 1.00 89.88 193 LEU A C 1
ATOM 1458 O O . LEU A 1 193 ? -0.420 4.488 0.626 1.00 89.88 193 LEU A O 1
ATOM 1462 N N . PRO A 1 194 ? 1.465 4.977 -0.496 1.00 89.44 194 PRO A N 1
ATOM 1463 C CA . PRO A 1 194 ? 1.949 5.912 0.519 1.00 89.44 194 PRO A CA 1
ATOM 1464 C C . PRO A 1 194 ? 1.082 7.163 0.632 1.00 89.44 194 PRO A C 1
ATOM 1466 O O . PRO A 1 194 ? 0.767 7.585 1.743 1.00 89.44 194 PRO A O 1
ATOM 1469 N N . GLY A 1 195 ? 0.649 7.732 -0.500 1.00 89.69 195 GLY A N 1
ATOM 1470 C CA . GLY A 1 195 ? -0.230 8.903 -0.515 1.00 89.69 195 GLY A CA 1
ATOM 1471 C C . GLY A 1 195 ? -1.570 8.620 0.166 1.00 89.69 195 GLY A C 1
ATOM 1472 O O . GLY A 1 195 ? -2.012 9.388 1.020 1.00 89.69 195 GLY A O 1
ATOM 1473 N N . PHE A 1 196 ? -2.182 7.475 -0.145 1.00 89.62 196 PHE A N 1
ATOM 1474 C CA . PHE A 1 196 ? -3.442 7.048 0.467 1.00 89.62 196 PHE A CA 1
ATOM 1475 C C . PHE A 1 196 ? -3.273 6.681 1.947 1.00 89.62 196 PHE A C 1
ATOM 1477 O O . PHE A 1 196 ? -4.095 7.077 2.772 1.00 89.62 196 PHE A O 1
ATOM 1484 N N . GLY A 1 197 ? -2.197 5.976 2.309 1.00 90.56 197 GLY A N 1
ATOM 1485 C CA . GLY A 1 197 ? -1.888 5.640 3.699 1.00 90.56 197 GLY A CA 1
ATOM 1486 C C . GLY A 1 197 ? -1.660 6.881 4.564 1.00 90.56 197 GLY A C 1
ATOM 1487 O O . GLY A 1 197 ? -2.160 6.947 5.688 1.00 90.56 197 GLY A O 1
ATOM 1488 N N . LEU A 1 198 ? -0.939 7.885 4.046 1.00 90.25 198 LEU A N 1
ATOM 1489 C CA . LEU A 1 198 ? -0.681 9.142 4.756 1.00 90.25 198 LEU A CA 1
ATOM 1490 C C . LEU A 1 198 ? -1.969 9.939 4.932 1.00 90.25 198 LEU A C 1
ATOM 1492 O O . LEU A 1 198 ? -2.267 10.366 6.046 1.00 90.25 198 LEU A O 1
ATOM 1496 N N . ALA A 1 199 ? -2.754 10.082 3.861 1.00 90.62 199 ALA A N 1
ATOM 1497 C CA . ALA A 1 199 ? -4.051 10.742 3.919 1.00 90.62 199 ALA A CA 1
ATOM 1498 C C . ALA A 1 199 ? -4.961 10.075 4.960 1.00 90.62 199 ALA A C 1
ATOM 1500 O O . ALA A 1 199 ? -5.498 10.754 5.832 1.00 90.62 199 ALA A O 1
ATOM 1501 N N . ALA A 1 200 ? -5.075 8.745 4.936 1.00 89.81 200 ALA A N 1
ATOM 1502 C CA . ALA A 1 200 ? -5.868 8.008 5.912 1.00 89.81 200 ALA A CA 1
ATOM 1503 C C . ALA A 1 200 ? -5.370 8.214 7.346 1.00 89.81 200 ALA A C 1
ATOM 1505 O O . ALA A 1 200 ? -6.174 8.471 8.239 1.00 89.81 200 ALA A O 1
ATOM 1506 N N . GLY A 1 201 ? -4.057 8.150 7.577 1.00 89.38 201 GLY A N 1
ATOM 1507 C CA . GLY A 1 201 ? -3.487 8.365 8.905 1.00 89.38 201 GLY A CA 1
ATOM 1508 C C . GLY A 1 201 ? -3.705 9.774 9.447 1.00 89.38 201 GLY A C 1
ATOM 1509 O O . GLY A 1 201 ? -4.012 9.921 10.629 1.00 89.38 201 GLY A O 1
ATOM 1510 N N . ILE A 1 202 ? -3.578 10.799 8.602 1.00 90.69 202 ILE A N 1
ATOM 1511 C CA . ILE A 1 202 ? -3.801 12.196 8.989 1.00 90.69 202 ILE A CA 1
ATOM 1512 C C . ILE A 1 202 ? -5.280 12.417 9.302 1.00 90.69 202 ILE A C 1
ATOM 1514 O O . ILE A 1 202 ? -5.614 12.845 10.404 1.00 90.69 202 ILE A O 1
ATOM 1518 N N . TRP A 1 203 ? -6.175 12.080 8.372 1.00 89.56 203 TRP A N 1
ATOM 1519 C CA . TRP A 1 203 ? -7.600 12.378 8.518 1.00 89.56 203 TRP A CA 1
ATOM 1520 C C . TRP A 1 203 ? -8.269 11.575 9.631 1.00 89.56 203 TRP A C 1
ATOM 1522 O O . TRP A 1 203 ? -9.103 12.115 10.355 1.00 89.56 203 TRP A O 1
ATOM 1532 N N . ARG A 1 204 ? -7.846 10.323 9.839 1.00 84.94 204 ARG A N 1
ATOM 1533 C CA . ARG A 1 204 ? -8.316 9.512 10.967 1.00 84.94 204 ARG A CA 1
ATOM 1534 C C . ARG A 1 204 ? -7.847 10.060 12.315 1.00 84.94 204 ARG A C 1
ATOM 1536 O O . ARG A 1 204 ? -8.574 9.934 13.291 1.00 84.94 204 ARG A O 1
ATOM 1543 N N . ARG A 1 205 ? -6.663 10.680 12.380 1.00 85.56 205 ARG A N 1
ATOM 1544 C CA . ARG A 1 205 ? -6.173 11.323 13.607 1.00 85.56 205 ARG A CA 1
ATOM 1545 C C . ARG A 1 205 ? -6.861 12.656 13.892 1.00 85.56 205 ARG A C 1
ATOM 1547 O O . ARG A 1 205 ? -7.138 12.956 15.043 1.00 85.56 205 ARG A O 1
ATOM 1554 N N . VAL A 1 206 ? -7.132 13.450 12.856 1.00 83.06 206 VAL A N 1
ATOM 1555 C CA . VAL A 1 206 ? -7.831 14.741 12.991 1.00 83.06 206 VAL A CA 1
ATOM 1556 C C . VAL A 1 206 ? -9.265 14.560 13.508 1.00 83.06 206 VAL A C 1
ATOM 1558 O O . VAL A 1 206 ? -9.829 15.497 14.062 1.00 83.06 206 VAL A O 1
ATOM 1561 N N . GLY A 1 207 ? -9.838 13.359 13.392 1.00 63.94 207 GLY A N 1
ATOM 1562 C CA . GLY A 1 207 ? -11.119 13.047 14.020 1.00 63.94 207 GLY A CA 1
ATOM 1563 C C . GLY A 1 207 ? -12.291 13.722 13.320 1.00 63.94 207 GLY A C 1
ATOM 1564 O O . GLY A 1 207 ? -13.216 14.193 13.978 1.00 63.94 207 GLY A O 1
ATOM 1565 N N . LEU A 1 208 ? -12.269 13.787 11.981 1.00 53.94 208 LEU A N 1
ATOM 1566 C CA . LEU A 1 208 ? -13.509 14.026 11.248 1.00 53.94 208 LEU A CA 1
ATOM 1567 C C . LEU A 1 208 ? -14.417 12.808 11.484 1.00 53.94 208 LEU A C 1
ATOM 1569 O O . LEU A 1 208 ? -14.323 11.817 10.759 1.00 53.94 208 LEU A O 1
ATOM 1573 N N . ILE A 1 209 ? -15.279 12.963 12.503 1.00 49.00 209 ILE A N 1
ATOM 1574 C CA . ILE A 1 209 ? -16.220 12.010 13.129 1.00 49.00 209 ILE A CA 1
ATOM 1575 C C . ILE A 1 209 ? -15.590 11.160 14.223 1.00 49.00 209 ILE A C 1
ATOM 1577 O O . ILE A 1 209 ? -14.649 10.393 13.941 1.00 49.00 209 ILE A O 1
#